Protein AF-0000000084733099 (afdb_homodimer)

Secondary structure (DSSP, 8-state):
---PPP----EEEEEEEEES-HHHHHHHHHHTT--EEEEEEE-TT--EEEEEE-TT-S-EEEEEE-GGG----PPTTSEEEEEE-S-HHHHHHHHHHHT--EEEEEEEETTEEEEEEE-GGG-EEEEEEE----/---PPP----EEEEEEEEES-HHHHHHHIIIII--EEEEEEE-TT--EEEEEE-TT-S-EEEEEE-GGG----PPTTSEEEEEE-S-HHHHHHHHHHHT--EEEEEEEETTEEEEEEE-GGG-EEEEEEE----

Radius of gyration: 18.7 Å; Cα contacts (8 Å, |Δi|>4): 636; chains: 2; bounding box: 43×57×42 Å

InterPro domains:
  IPR004360 Glyoxalase/fosfomycin resistance/dioxygenase domain [PF00903] (12-127)
  IPR029068 Glyoxalase/Bleomycin resistance protein/Dihydroxybiphenyl dioxygenase [G3DSA:3.10.180.10] (7-133)
  IPR029068 Glyoxalase/Bleomycin resistance protein/Dihydroxybiphenyl dioxygenase [SSF54593] (5-130)
  IPR037523 Vicinal oxygen chelate (VOC), core domain [PS51819] (11-130)
  IPR051785 Methylmalonyl-CoA/ethylmalonyl-CoA epimerase [PTHR43048] (3-130)

Sequence (268 aa):
MERTRPLSVTTLLHIRMRVNDIERTVSFYKDVLGLSEGRRIVSPRGSKIVYLTIPGSDTQIEVTEFHESGPVSVPPDLVHLAFEIPDMNEALERLTRLGVPVTDGPTETSGSVFAFIDAPEGYEIELIAPKSRGMERTRPLSVTTLLHIRMRVNDIERTVSFYKDVLGLSEGRRIVSPRGSKIVYLTIPGSDTQIEVTEFHESGPVSVPPDLVHLAFEIPDMNEALERLTRLGVPVTDGPTETSGSVFAFIDAPEGYEIELIAPKSRG

pLDDT: mean 94.11, std 8.97, range [45.69, 98.88]

Solvent-accessible surface area (backbone atoms only — not comparable to full-atom values): 14352 Å² total; per-residue (Å²): 125,83,74,71,69,40,66,47,45,44,33,59,49,30,39,38,40,49,39,81,49,54,66,62,43,53,46,43,43,32,51,49,40,45,37,42,79,61,61,71,48,67,46,96,87,64,28,42,35,40,33,33,42,42,50,87,42,83,43,29,41,34,42,30,28,51,71,90,72,48,83,59,72,51,59,77,79,38,46,32,46,28,29,35,38,84,45,56,70,61,40,51,53,44,30,56,76,69,69,50,68,74,76,41,69,78,42,78,53,102,61,30,33,32,34,27,34,66,46,76,63,51,43,31,33,34,42,36,14,58,48,76,75,123,124,83,75,72,69,40,66,46,46,45,35,60,49,32,37,38,40,48,40,81,49,54,66,62,42,54,48,44,43,34,52,50,40,45,38,42,78,60,61,72,49,68,46,97,88,64,29,42,35,38,32,32,41,41,48,86,41,83,44,29,41,34,42,31,29,50,72,91,72,47,85,59,70,52,58,79,80,39,45,33,46,28,29,34,38,85,45,57,69,60,39,53,53,43,30,56,75,70,68,49,67,73,77,40,70,79,42,78,54,103,62,30,33,35,33,28,35,67,45,76,62,51,43,32,34,34,42,36,12,56,49,77,76,125

Foldseek 3Di:
DPPDDDPDDDDQAEAEDEAQDQVQQVCCCCVQVNWDWDDWDADPVGKTWIWIDDPPDNYIYIYIYDPPVHHAADPPPPDEAEDEDADDVVSVVSCVVVVWDWPDDQDDDDFKTKTWTAGPNGHIYIYIYGDPDD/DPPDDDPDDDDQAEAEDEAQDQVQQVCCCCVQVNWDWDDWDADPVGKTWIWIDDPPDNYIYIYIYDPPVHHAADPPPPDEAEDEDADPVVSVVSCVVVVWDWPDDQDDDDFKTKTWTAGPNGHIYIYIYGDPDD

Nearest PDB structures (foldseek):
  1lqp-assembly1_B  TM=8.287E-01  e=3.806E-08  Pseudomonas aeruginosa
  4hc5-assembly2_C  TM=7.961E-01  e=6.257E-08  Sphaerobacter thermophilus DSM 20745
  1twu-assembly1_A-2  TM=7.045E-01  e=2.306E-07  Bacillus subtilis
  3itw-assembly1_A-2  TM=7.434E-01  e=6.208E-06  Micromonospora sp. ML1
  2zw7-assembly1_B  TM=7.320E-01  e=1.785E-05  Streptomyces verticillus

Structure (mmCIF, N/CA/C/O backbone):
data_AF-0000000084733099-model_v1
#
loop_
_entity.id
_entity.type
_entity.pdbx_description
1 polymer 'Putative glyoxalase (GloA)'
#
loop_
_atom_site.group_PDB
_atom_site.id
_atom_site.type_symbol
_atom_site.label_atom_id
_atom_site.label_alt_id
_atom_site.label_comp_id
_atom_site.label_asym_id
_atom_site.label_entity_id
_atom_site.label_seq_id
_atom_site.pdbx_PDB_ins_code
_atom_site.Cartn_x
_atom_site.Cartn_y
_atom_site.Cartn_z
_atom_site.occupancy
_atom_site.B_iso_or_equiv
_atom_site.auth_seq_id
_atom_site.auth_comp_id
_atom_site.auth_asym_id
_atom_site.auth_atom_id
_atom_site.pdbx_PDB_model_num
ATOM 1 N N . MET A 1 1 ? 16.281 27.422 13.867 1 45.88 1 MET A N 1
ATOM 2 C CA . MET A 1 1 ? 14.883 27.344 13.477 1 45.88 1 MET A CA 1
ATOM 3 C C . MET A 1 1 ? 14.242 26.078 14.031 1 45.88 1 MET A C 1
ATOM 5 O O . MET A 1 1 ? 14.758 24.984 13.836 1 45.88 1 MET A O 1
ATOM 9 N N . GLU A 1 2 ? 13.445 26.188 15.008 1 55.41 2 GLU A N 1
ATOM 10 C CA . GLU A 1 2 ? 12.922 25.031 15.742 1 55.41 2 GLU A CA 1
ATOM 11 C C . GLU A 1 2 ? 12.32 24 14.797 1 55.41 2 GLU A C 1
ATOM 13 O O . GLU A 1 2 ? 11.469 24.328 13.961 1 55.41 2 GLU A O 1
ATOM 18 N N . ARG A 1 3 ? 13.102 23 14.484 1 64.69 3 ARG A N 1
ATOM 19 C CA . ARG A 1 3 ? 12.625 21.969 13.586 1 64.69 3 ARG A CA 1
ATOM 20 C C . ARG A 1 3 ? 11.242 21.469 14 1 64.69 3 ARG A C 1
ATOM 22 O O . ARG A 1 3 ? 11.016 21.141 15.164 1 64.69 3 ARG A O 1
ATOM 29 N N . THR A 1 4 ? 10.312 21.828 13.156 1 83.56 4 THR A N 1
ATOM 30 C CA . THR A 1 4 ? 8.953 21.406 13.484 1 83.56 4 THR A CA 1
ATOM 31 C C . THR A 1 4 ? 8.867 19.891 13.609 1 83.56 4 THR A C 1
ATOM 33 O O . THR A 1 4 ? 9.391 19.156 12.766 1 83.56 4 THR A O 1
ATOM 36 N N . ARG A 1 5 ? 8.398 19.469 14.758 1 91.19 5 ARG A N 1
ATOM 37 C CA . ARG A 1 5 ? 8.266 18.047 15.109 1 91.19 5 ARG A CA 1
ATOM 38 C C . ARG A 1 5 ? 7.297 17.344 14.172 1 91.19 5 ARG A C 1
ATOM 40 O O . ARG A 1 5 ? 6.215 17.859 13.883 1 91.19 5 ARG A O 1
ATOM 47 N N . PRO A 1 6 ? 7.688 16.266 13.703 1 95.06 6 PRO A N 1
ATOM 48 C CA . PRO A 1 6 ? 6.762 15.492 12.867 1 95.06 6 PRO A CA 1
ATOM 49 C C . PRO A 1 6 ? 5.516 15.039 13.625 1 95.06 6 PRO A C 1
ATOM 51 O O . PRO A 1 6 ? 5.441 15.195 14.844 1 95.06 6 PRO A O 1
ATOM 54 N N . LEU A 1 7 ? 4.418 14.547 12.93 1 94.12 7 LEU A N 1
ATOM 55 C CA . LEU A 1 7 ? 3.193 14.008 13.523 1 94.12 7 LEU A CA 1
ATOM 56 C C . LEU A 1 7 ? 3.496 12.797 14.391 1 94.12 7 LEU A C 1
ATOM 58 O O . LEU A 1 7 ? 2.91 12.633 15.461 1 94.12 7 LEU A O 1
ATOM 62 N N . SER A 1 8 ? 4.328 12.008 14.094 1 90.62 8 SER A N 1
ATOM 63 C CA . SER A 1 8 ? 4.684 10.727 14.695 1 90.62 8 SER A CA 1
ATOM 64 C C . SER A 1 8 ? 3.539 9.727 14.586 1 90.62 8 SER A C 1
ATOM 66 O O . SER A 1 8 ? 2.803 9.508 15.547 1 90.62 8 SER A O 1
ATOM 68 N N . VAL A 1 9 ? 3.416 9.102 13.523 1 95.56 9 VAL A N 1
ATOM 69 C CA . VAL A 1 9 ? 2.398 8.07 13.32 1 95.56 9 VAL A CA 1
ATOM 70 C C . VAL A 1 9 ? 2.801 6.793 14.047 1 95.56 9 VAL A C 1
ATOM 72 O O . VAL A 1 9 ? 3.984 6.566 14.312 1 95.56 9 VAL A O 1
ATOM 75 N N . THR A 1 10 ? 1.857 5.953 14.422 1 91.62 10 THR A N 1
ATOM 76 C CA . THR A 1 10 ? 2.207 4.82 15.273 1 91.62 10 THR A CA 1
ATOM 77 C C . THR A 1 10 ? 1.929 3.5 14.562 1 91.62 10 THR A C 1
ATOM 79 O O . THR A 1 10 ? 2.541 2.479 14.883 1 91.62 10 THR A O 1
ATOM 82 N N . THR A 1 11 ? 0.915 3.469 13.703 1 93.81 11 THR A N 1
ATOM 83 C CA . THR A 1 11 ? 0.501 2.215 13.086 1 93.81 11 THR A CA 1
ATOM 84 C C . THR A 1 11 ? 0.003 2.453 11.656 1 93.81 11 THR A C 1
ATOM 86 O O . THR A 1 11 ? -0.685 3.439 11.391 1 93.81 11 THR A O 1
ATOM 89 N N . LEU A 1 12 ? 0.419 1.548 10.734 1 96.88 12 LEU A N 1
ATOM 90 C CA . LEU A 1 12 ? -0.238 1.474 9.438 1 96.88 12 LEU A CA 1
ATOM 91 C C . LEU A 1 12 ? -1.519 0.65 9.523 1 96.88 12 LEU A C 1
ATOM 93 O O . LEU A 1 12 ? -1.467 -0.576 9.641 1 96.88 12 LEU A O 1
ATOM 97 N N . LEU A 1 13 ? -2.582 1.305 9.5 1 96.44 13 LEU A N 1
ATOM 98 C CA . LEU A 1 13 ? -3.859 0.64 9.734 1 96.44 13 LEU A CA 1
ATOM 99 C C . LEU A 1 13 ? -4.297 -0.138 8.492 1 96.44 13 LEU A C 1
ATOM 101 O O . LEU A 1 13 ? -4.684 -1.305 8.594 1 96.44 13 LEU A O 1
ATOM 105 N N . HIS A 1 14 ? -4.305 0.543 7.359 1 97.62 14 HIS A N 1
ATOM 106 C CA . HIS A 1 14 ? -4.691 -0.149 6.137 1 97.62 14 HIS A CA 1
ATOM 107 C C . HIS A 1 14 ? -4.102 0.534 4.906 1 97.62 14 HIS A C 1
ATOM 109 O O . HIS A 1 14 ? -3.646 1.678 4.984 1 97.62 14 HIS A O 1
ATOM 115 N N . ILE A 1 15 ? -4.047 -0.2 3.814 1 98.5 15 ILE A N 1
ATOM 116 C CA . ILE A 1 15 ? -3.742 0.281 2.471 1 98.5 15 ILE A CA 1
ATOM 117 C C . ILE A 1 15 ? -4.996 0.214 1.603 1 98.5 15 ILE A C 1
ATOM 119 O O . ILE A 1 15 ? -5.664 -0.822 1.543 1 98.5 15 ILE A O 1
ATOM 123 N N . ARG A 1 16 ? -5.266 1.277 0.966 1 98.62 16 ARG A N 1
ATOM 124 C CA . ARG A 1 16 ? -6.438 1.282 0.096 1 98.62 16 ARG A CA 1
ATOM 125 C C . ARG A 1 16 ? -6.035 1.126 -1.366 1 98.62 16 ARG A C 1
ATOM 127 O O . ARG A 1 16 ? -5.066 1.737 -1.817 1 98.62 16 ARG A O 1
ATOM 134 N N . MET A 1 17 ? -6.77 0.341 -2.092 1 98.69 17 MET A N 1
ATOM 135 C CA . MET A 1 17 ? -6.684 0.181 -3.541 1 98.69 17 MET A CA 1
ATOM 136 C C . MET A 1 17 ? -8.039 0.401 -4.195 1 98.69 17 MET A C 1
ATOM 138 O O . MET A 1 17 ? -9.008 -0.291 -3.873 1 98.69 17 MET A O 1
ATOM 142 N N . ARG A 1 18 ? -8.094 1.331 -5.074 1 98.69 18 ARG A N 1
ATOM 143 C CA . ARG A 1 18 ? -9.312 1.51 -5.855 1 98.69 18 ARG A CA 1
ATOM 144 C C . ARG A 1 18 ? -9.375 0.511 -7.004 1 98.69 18 ARG A C 1
ATOM 146 O O . ARG A 1 18 ? -8.367 0.24 -7.656 1 98.69 18 ARG A O 1
ATOM 153 N N . VAL A 1 19 ? -10.57 0.009 -7.234 1 98.69 19 VAL A N 1
ATOM 154 C CA . VAL A 1 19 ? -10.711 -1.016 -8.266 1 98.69 19 VAL A CA 1
ATOM 155 C C . VAL A 1 19 ? -11.984 -0.769 -9.07 1 98.69 19 VAL A C 1
ATOM 157 O O . VAL A 1 19 ? -12.844 0.016 -8.664 1 98.69 19 VAL A O 1
ATOM 160 N N . ASN A 1 20 ? -12.07 -1.43 -10.227 1 98.12 20 ASN A N 1
ATOM 161 C CA . ASN A 1 20 ? -13.242 -1.336 -11.086 1 98.12 20 ASN A CA 1
ATOM 162 C C . ASN A 1 20 ? -14.336 -2.307 -10.641 1 98.12 20 ASN A C 1
ATOM 164 O O . ASN A 1 20 ? -15.523 -2.033 -10.82 1 98.12 20 ASN A O 1
ATOM 168 N N . ASP A 1 21 ? -13.969 -3.469 -10.156 1 98.12 21 ASP A N 1
ATOM 169 C CA . ASP A 1 21 ? -14.867 -4.555 -9.773 1 98.12 21 ASP A CA 1
ATOM 170 C C . ASP A 1 21 ? -14.43 -5.18 -8.445 1 98.12 21 ASP A C 1
ATOM 172 O O . ASP A 1 21 ? -13.547 -6.035 -8.414 1 98.12 21 ASP A O 1
ATOM 176 N N . ILE A 1 22 ? -15.117 -4.824 -7.398 1 98.44 22 ILE A N 1
ATOM 177 C CA . ILE A 1 22 ? -14.688 -5.164 -6.047 1 98.44 22 ILE A CA 1
ATOM 178 C C . ILE A 1 22 ? -14.797 -6.672 -5.836 1 98.44 22 ILE A C 1
ATOM 180 O O . ILE A 1 22 ? -13.953 -7.277 -5.172 1 98.44 22 ILE A O 1
ATOM 184 N N . GLU A 1 23 ? -15.797 -7.316 -6.391 1 98.62 23 GLU A N 1
ATOM 185 C CA . GLU A 1 23 ? -15.977 -8.758 -6.211 1 98.62 23 GLU A CA 1
ATOM 186 C C . GLU A 1 23 ? -14.836 -9.531 -6.871 1 98.62 23 GLU A C 1
ATOM 188 O O . GLU A 1 23 ? -14.344 -10.508 -6.309 1 98.62 23 GLU A O 1
ATOM 193 N N . ARG A 1 24 ? -14.477 -9.102 -8.047 1 98.5 24 ARG A N 1
ATOM 194 C CA . ARG A 1 24 ? -13.367 -9.734 -8.758 1 98.5 24 ARG A CA 1
ATOM 195 C C . ARG A 1 24 ? -12.07 -9.633 -7.957 1 98.5 24 ARG A C 1
ATOM 197 O O . ARG A 1 24 ? -11.336 -10.617 -7.832 1 98.5 24 ARG A O 1
ATOM 204 N N . THR A 1 25 ? -11.797 -8.5 -7.449 1 98.75 25 THR A N 1
ATOM 205 C CA . THR A 1 25 ? -10.562 -8.273 -6.711 1 98.75 25 THR A CA 1
ATOM 206 C C . THR A 1 25 ? -10.562 -9.039 -5.395 1 98.75 25 THR A C 1
ATOM 208 O O . THR A 1 25 ? -9.578 -9.688 -5.039 1 98.75 25 THR A O 1
ATOM 211 N N . VAL A 1 26 ? -11.664 -8.977 -4.66 1 98.69 26 VAL A N 1
ATOM 212 C CA . VAL A 1 26 ? -11.781 -9.695 -3.396 1 98.69 26 VAL A CA 1
ATOM 213 C C . VAL A 1 26 ? -11.602 -11.195 -3.635 1 98.69 26 VAL A C 1
ATOM 215 O O . VAL A 1 26 ? -10.883 -11.867 -2.895 1 98.69 26 VAL A O 1
ATOM 218 N N . SER A 1 27 ? -12.211 -11.711 -4.695 1 98.38 27 SER A N 1
ATOM 219 C CA . SER A 1 27 ? -12.062 -13.117 -5.039 1 98.38 27 SER A CA 1
ATOM 220 C C . SER A 1 27 ? -10.609 -13.469 -5.309 1 98.38 27 SER A C 1
ATOM 222 O O . SER A 1 27 ? -10.125 -14.523 -4.883 1 98.38 27 SER A O 1
ATOM 224 N N . PHE A 1 28 ? -9.945 -12.602 -5.992 1 98.62 28 PHE A N 1
ATOM 225 C CA . PHE A 1 28 ? -8.531 -12.836 -6.27 1 98.62 28 PHE A CA 1
ATOM 226 C C . PHE A 1 28 ? -7.742 -12.992 -4.977 1 98.62 28 PHE A C 1
ATOM 228 O O . PHE A 1 28 ? -7.012 -13.969 -4.801 1 98.62 28 PHE A O 1
ATOM 235 N N . TYR A 1 29 ? -7.84 -12.086 -4.113 1 98.56 29 TYR A N 1
ATOM 236 C CA . TYR A 1 29 ? -7.035 -12.078 -2.898 1 98.56 29 TYR A CA 1
ATOM 237 C C . TYR A 1 29 ? -7.402 -13.25 -1.995 1 98.56 29 TYR A C 1
ATOM 239 O O . TYR A 1 29 ? -6.543 -13.805 -1.308 1 98.56 29 TYR A O 1
ATOM 247 N N . LYS A 1 30 ? -8.664 -13.602 -1.992 1 97.62 30 LYS A N 1
ATOM 248 C CA . LYS A 1 30 ? -9.086 -14.742 -1.19 1 97.62 30 LYS A CA 1
ATOM 249 C C . LYS A 1 30 ? -8.617 -16.047 -1.817 1 97.62 30 LYS A C 1
ATOM 251 O O . LYS A 1 30 ? -7.961 -16.859 -1.159 1 97.62 30 LYS A O 1
ATOM 256 N N . ASP A 1 31 ? -8.898 -16.203 -3.08 1 97.31 31 ASP A N 1
ATOM 257 C CA . ASP A 1 31 ? -8.742 -17.5 -3.736 1 97.31 31 ASP A CA 1
ATOM 258 C C . ASP A 1 31 ? -7.281 -17.734 -4.133 1 97.31 31 ASP A C 1
ATOM 260 O O . ASP A 1 31 ? -6.832 -18.875 -4.195 1 97.31 31 ASP A O 1
ATOM 264 N N . VAL A 1 32 ? -6.574 -16.688 -4.43 1 98.06 32 VAL A N 1
ATOM 265 C CA . VAL A 1 32 ? -5.199 -16.844 -4.891 1 98.06 32 VAL A CA 1
ATOM 266 C C . VAL A 1 32 ? -4.242 -16.703 -3.711 1 98.06 32 VAL A C 1
ATOM 268 O O . VAL A 1 32 ? -3.344 -17.531 -3.525 1 98.06 32 VAL A O 1
ATOM 271 N N . LEU A 1 33 ? -4.465 -15.672 -2.852 1 98 33 LEU A N 1
ATOM 272 C CA . LEU A 1 33 ? -3.473 -15.359 -1.83 1 98 33 LEU A CA 1
ATOM 273 C C . LEU A 1 33 ? -3.896 -15.906 -0.473 1 98 33 LEU A C 1
ATOM 275 O O . LEU A 1 33 ? -3.094 -15.953 0.461 1 98 33 LEU A O 1
ATOM 279 N N . GLY A 1 34 ? -5.129 -16.266 -0.28 1 97.25 34 GLY A N 1
ATOM 280 C CA . GLY A 1 34 ? -5.59 -16.875 0.952 1 97.25 34 GLY A CA 1
ATOM 281 C C . GLY A 1 34 ? -5.941 -15.867 2.029 1 97.25 34 GLY A C 1
ATOM 282 O O . GLY A 1 34 ? -5.891 -16.188 3.221 1 97.25 34 GLY A O 1
ATOM 283 N N . LEU A 1 35 ? -6.227 -14.648 1.639 1 97.88 35 LEU A N 1
ATOM 284 C CA . LEU A 1 35 ? -6.645 -13.656 2.617 1 97.88 35 LEU A CA 1
ATOM 285 C C . LEU A 1 35 ? -8.086 -13.898 3.057 1 97.88 35 LEU A C 1
ATOM 287 O O . LEU A 1 35 ? -8.812 -14.664 2.422 1 97.88 35 LEU A O 1
ATOM 291 N N . SER A 1 36 ? -8.383 -13.234 4.164 1 97.25 36 SER A N 1
ATOM 292 C CA . SER A 1 36 ? -9.742 -13.344 4.688 1 97.25 36 SER A CA 1
ATOM 293 C C . SER A 1 36 ? -10.5 -12.031 4.539 1 97.25 36 SER A C 1
ATOM 295 O O . SER A 1 36 ? -9.922 -10.953 4.73 1 97.25 36 SER A O 1
ATOM 297 N N . GLU A 1 37 ? -11.742 -12.141 4.25 1 97.5 37 GLU A N 1
ATOM 298 C CA . GLU A 1 37 ? -12.594 -10.961 4.148 1 97.5 37 GLU A CA 1
ATOM 299 C C . GLU A 1 37 ? -13.086 -10.523 5.523 1 97.5 37 GLU A C 1
ATOM 301 O O . GLU A 1 37 ? -13.539 -11.344 6.32 1 97.5 37 GLU A O 1
ATOM 306 N N . GLY A 1 38 ? -12.914 -9.266 5.773 1 96.69 38 GLY A N 1
ATOM 307 C CA . GLY A 1 38 ? -13.492 -8.672 6.965 1 96.69 38 GLY A CA 1
ATOM 308 C C . GLY A 1 38 ? -14.812 -7.973 6.699 1 96.69 38 GLY A C 1
ATOM 309 O O . GLY A 1 38 ? -15.727 -8.562 6.117 1 96.69 38 GLY A O 1
ATOM 310 N N . ARG A 1 39 ? -14.945 -6.68 7.094 1 95.62 39 ARG A N 1
ATOM 311 C CA . ARG A 1 39 ? -16.188 -5.918 6.965 1 95.62 39 ARG A CA 1
ATOM 312 C C . ARG A 1 39 ? -16.359 -5.406 5.539 1 95.62 39 ARG A C 1
ATOM 314 O O . ARG A 1 39 ? -15.383 -5.129 4.848 1 95.62 39 ARG A O 1
ATOM 321 N N . ARG A 1 40 ? -17.562 -5.414 5.152 1 97.69 40 ARG A N 1
ATOM 322 C CA . ARG A 1 40 ? -18 -4.707 3.955 1 97.69 40 ARG A CA 1
ATOM 323 C C . ARG A 1 40 ? -18.844 -3.492 4.316 1 97.69 40 ARG A C 1
ATOM 325 O O . ARG A 1 40 ? -19.766 -3.59 5.141 1 97.69 40 ARG A O 1
ATOM 332 N N . ILE A 1 41 ? -18.531 -2.436 3.768 1 95.69 41 ILE A N 1
ATOM 333 C CA . ILE A 1 41 ? -19.297 -1.234 4.09 1 95.69 41 ILE A CA 1
ATOM 334 C C . ILE A 1 41 ? -19.547 -0.427 2.82 1 95.69 41 ILE A C 1
ATOM 336 O O . ILE A 1 41 ? -18.922 -0.66 1.791 1 95.69 41 ILE A O 1
ATOM 340 N N . VAL A 1 42 ? -20.516 0.411 2.895 1 95.12 42 VAL A N 1
ATOM 341 C CA . VAL A 1 42 ? -20.734 1.453 1.899 1 95.12 42 VAL A CA 1
ATOM 342 C C . VAL A 1 42 ? -20.5 2.826 2.525 1 95.12 42 VAL A C 1
ATOM 344 O O . VAL A 1 42 ? -21.094 3.154 3.557 1 95.12 42 VAL A O 1
ATOM 347 N N . SER A 1 43 ? -19.562 3.488 1.921 1 89.69 43 SER A N 1
ATOM 348 C CA . SER A 1 43 ? -19.266 4.809 2.467 1 89.69 43 SER A CA 1
ATOM 349 C C . SER A 1 43 ? -20.438 5.762 2.287 1 89.69 43 SER A C 1
ATOM 351 O O . SER A 1 43 ? -21.359 5.492 1.5 1 89.69 43 SER A O 1
ATOM 353 N N . PRO A 1 44 ? -20.375 6.895 3.025 1 83.38 44 PRO A N 1
ATOM 354 C CA . PRO A 1 44 ? -21.422 7.895 2.846 1 83.38 44 PRO A CA 1
ATOM 355 C C . PRO A 1 44 ? -21.516 8.414 1.411 1 83.38 44 PRO A C 1
ATOM 357 O O . PRO A 1 44 ? -22.578 8.836 0.963 1 83.38 44 PRO A O 1
ATOM 360 N N . ARG A 1 45 ? -20.422 8.297 0.722 1 84.94 45 ARG A N 1
ATOM 361 C CA . ARG A 1 45 ? -20.359 8.797 -0.65 1 84.94 45 ARG A CA 1
ATOM 362 C C . ARG A 1 45 ? -20.75 7.703 -1.644 1 84.94 45 ARG A C 1
ATOM 364 O O . ARG A 1 45 ? -20.672 7.91 -2.857 1 84.94 45 ARG A O 1
ATOM 371 N N . GLY A 1 46 ? -21.047 6.48 -1.121 1 90.5 46 GLY A N 1
ATOM 372 C CA . GLY A 1 46 ? -21.562 5.414 -1.969 1 90.5 46 GLY A CA 1
ATOM 373 C C . GLY A 1 46 ? -20.5 4.445 -2.428 1 90.5 46 GLY A C 1
ATOM 374 O O . GLY A 1 46 ? -20.766 3.531 -3.209 1 90.5 46 GLY A O 1
ATOM 375 N N . SER A 1 47 ? -19.328 4.609 -2.018 1 95.5 47 SER A N 1
ATOM 376 C CA . SER A 1 47 ? -18.281 3.666 -2.367 1 95.5 47 SER A CA 1
ATOM 377 C C . SER A 1 47 ? -18.484 2.326 -1.671 1 95.5 47 SER A C 1
ATOM 379 O O . SER A 1 47 ? -18.812 2.281 -0.484 1 95.5 47 SER A O 1
ATOM 381 N N . LYS A 1 48 ? -18.375 1.245 -2.438 1 98.12 48 LYS A N 1
ATOM 382 C CA . LYS A 1 48 ? -18.297 -0.078 -1.825 1 98.12 48 LYS A CA 1
ATOM 383 C C . LYS A 1 48 ? -16.891 -0.353 -1.297 1 98.12 48 LYS A C 1
ATOM 385 O O . LYS A 1 48 ? -15.898 -0.129 -1.999 1 98.12 48 LYS A O 1
ATOM 390 N N . ILE A 1 49 ? -16.797 -0.827 -0.057 1 98.56 49 ILE A N 1
ATOM 391 C CA . ILE A 1 49 ? -15.508 -1.073 0.579 1 98.56 49 ILE A CA 1
ATOM 392 C C . ILE A 1 49 ? -15.5 -2.463 1.211 1 98.56 49 ILE A C 1
ATOM 394 O O . ILE A 1 49 ? -16.453 -2.852 1.882 1 98.56 49 ILE A O 1
ATOM 398 N N . VAL A 1 50 ? -14.492 -3.219 0.968 1 98.75 50 VAL A N 1
ATOM 399 C CA . VAL A 1 50 ? -14.25 -4.488 1.643 1 98.75 50 VAL A CA 1
ATOM 400 C C . VAL A 1 50 ? -12.852 -4.48 2.268 1 98.75 50 VAL A C 1
ATOM 402 O O . VAL A 1 50 ? -11.875 -4.125 1.612 1 98.75 50 VAL A O 1
ATOM 405 N N . TYR A 1 51 ? -12.781 -4.812 3.516 1 98.62 51 TYR A N 1
ATOM 406 C CA . TYR A 1 51 ? -11.492 -4.973 4.18 1 98.62 51 TYR A CA 1
ATOM 407 C C . TYR A 1 51 ? -11.047 -6.43 4.152 1 98.62 51 TYR A C 1
ATOM 409 O O . TYR A 1 51 ? -11.836 -7.336 4.438 1 98.62 51 TYR A O 1
ATOM 417 N N . LEU A 1 52 ? -9.797 -6.629 3.791 1 98.56 52 LEU A N 1
ATOM 418 C CA . LEU A 1 52 ? -9.164 -7.945 3.791 1 98.56 52 LEU A CA 1
ATOM 419 C C . LEU A 1 52 ? -8.094 -8.031 4.871 1 98.56 52 LEU A C 1
ATOM 421 O O . LEU A 1 52 ? -7.344 -7.078 5.09 1 98.56 52 LEU A O 1
ATOM 425 N N . THR A 1 53 ? -8.047 -9.148 5.52 1 97.25 53 THR A N 1
ATOM 426 C CA . THR A 1 53 ? -7.051 -9.375 6.562 1 97.25 53 THR A CA 1
ATOM 427 C C . THR A 1 53 ? -5.969 -10.336 6.086 1 97.25 53 THR A C 1
ATOM 429 O O . THR A 1 53 ? -6.262 -11.297 5.375 1 97.25 53 THR A O 1
ATOM 432 N N . ILE A 1 54 ? -4.777 -10.031 6.383 1 94.5 54 ILE A N 1
ATOM 433 C CA . ILE A 1 54 ? -3.607 -10.852 6.098 1 94.5 54 ILE A CA 1
ATOM 434 C C . ILE A 1 54 ? -3.191 -11.617 7.352 1 94.5 54 ILE A C 1
ATOM 436 O O . ILE A 1 54 ? -2.99 -11.023 8.414 1 94.5 54 ILE A O 1
ATOM 440 N N . PRO A 1 55 ? -3.064 -12.906 7.227 1 90 55 PRO A N 1
ATOM 441 C CA . PRO A 1 55 ? -2.596 -13.664 8.398 1 90 55 PRO A CA 1
ATOM 442 C C . PRO A 1 55 ? -1.266 -13.141 8.938 1 90 55 PRO A C 1
ATOM 444 O O . PRO A 1 55 ? -0.323 -12.93 8.164 1 90 55 PRO A O 1
ATOM 447 N N . GLY A 1 56 ? -1.307 -12.922 10.242 1 86.62 56 GLY A N 1
ATOM 448 C CA . GLY A 1 56 ? -0.064 -12.523 10.883 1 86.62 56 GLY A CA 1
ATOM 449 C C . GLY A 1 56 ? 0.226 -11.039 10.742 1 86.62 56 GLY A C 1
ATOM 450 O O . GLY A 1 56 ? 1.336 -10.586 11.039 1 86.62 56 GLY A O 1
ATOM 451 N N . SER A 1 57 ? -0.69 -10.297 10.203 1 89.44 57 SER A N 1
ATOM 452 C CA . SER A 1 57 ? -0.478 -8.867 10.008 1 89.44 57 SER A CA 1
ATOM 453 C C . SER A 1 57 ? -1.555 -8.039 10.703 1 89.44 57 SER A C 1
ATOM 455 O O . SER A 1 57 ? -2.717 -8.445 10.758 1 89.44 57 SER A O 1
ATOM 457 N N . ASP A 1 58 ? -1.115 -6.898 11.156 1 89.5 58 ASP A N 1
ATOM 458 C CA . ASP A 1 58 ? -2.07 -5.965 11.75 1 89.5 58 ASP A CA 1
ATOM 459 C C . ASP A 1 58 ? -2.623 -5.008 10.695 1 89.5 58 ASP A C 1
ATOM 461 O O . ASP A 1 58 ? -3.625 -4.328 10.93 1 89.5 58 ASP A O 1
ATOM 465 N N . THR A 1 59 ? -1.955 -4.887 9.609 1 96.06 59 THR A N 1
ATOM 466 C CA . THR A 1 59 ? -2.371 -4.02 8.516 1 96.06 59 THR A CA 1
ATOM 467 C C . THR A 1 59 ? -3.41 -4.719 7.641 1 96.06 59 THR A C 1
ATOM 469 O O . THR A 1 59 ? -3.275 -5.902 7.332 1 96.06 59 THR A O 1
ATOM 472 N N . GLN A 1 60 ? -4.484 -3.969 7.289 1 97.5 60 GLN A N 1
ATOM 473 C CA . GLN A 1 60 ? -5.516 -4.508 6.406 1 97.5 60 GLN A CA 1
ATOM 474 C C . GLN A 1 60 ? -5.391 -3.932 5 1 97.5 60 GLN A C 1
ATOM 476 O O . GLN A 1 60 ? -4.734 -2.908 4.801 1 97.5 60 GLN A O 1
ATOM 481 N N . ILE A 1 61 ? -5.945 -4.602 4.07 1 98.62 61 ILE A N 1
ATOM 482 C CA . ILE A 1 61 ? -6.133 -4.082 2.721 1 98.62 61 ILE A CA 1
ATOM 483 C C . ILE A 1 61 ? -7.57 -3.6 2.549 1 98.62 61 ILE A C 1
ATOM 485 O O . ILE A 1 61 ? -8.516 -4.344 2.818 1 98.62 61 ILE A O 1
ATOM 489 N N . GLU A 1 62 ? -7.68 -2.41 2.213 1 98.75 62 GLU A N 1
ATOM 490 C CA . GLU A 1 62 ? -8.977 -1.842 1.87 1 98.75 62 GLU A CA 1
ATOM 491 C C . GLU A 1 62 ? -9.195 -1.822 0.359 1 98.75 62 GLU A C 1
ATOM 493 O O . GLU A 1 62 ? -8.539 -1.062 -0.356 1 98.75 62 GLU A O 1
ATOM 498 N N . VAL A 1 63 ? -10.109 -2.629 -0.106 1 98.88 63 VAL A N 1
ATOM 499 C CA . VAL A 1 63 ? -10.508 -2.621 -1.509 1 98.88 63 VAL A CA 1
ATOM 500 C C . VAL A 1 63 ? -11.719 -1.708 -1.694 1 98.88 63 VAL A C 1
ATOM 502 O O . VAL A 1 63 ? -12.727 -1.856 -1.001 1 98.88 63 VAL A O 1
ATOM 505 N N . THR A 1 64 ? -11.617 -0.781 -2.635 1 98.62 64 THR A N 1
ATOM 506 C CA . THR A 1 64 ? -12.664 0.222 -2.777 1 98.62 64 THR A CA 1
ATOM 507 C C . THR A 1 64 ? -13.125 0.32 -4.23 1 98.62 64 THR A C 1
ATOM 509 O O . THR A 1 64 ? -12.305 0.495 -5.137 1 98.62 64 THR A O 1
ATOM 512 N N . GLU A 1 65 ? -14.367 0.162 -4.457 1 98.44 65 GLU A N 1
ATOM 513 C CA . GLU A 1 65 ? -15.008 0.478 -5.734 1 98.44 65 GLU A CA 1
ATOM 514 C C . GLU A 1 65 ? -15.68 1.848 -5.691 1 98.44 65 GLU A C 1
ATOM 516 O O . GLU A 1 65 ? -16.672 2.035 -4.992 1 98.44 65 GLU A O 1
ATOM 521 N N . PHE A 1 66 ? -15.109 2.729 -6.324 1 95.12 66 PHE A N 1
ATOM 522 C CA . PHE A 1 66 ? -15.531 4.125 -6.359 1 95.12 66 PHE A CA 1
ATOM 523 C C . PHE A 1 66 ? -15.562 4.648 -7.789 1 95.12 66 PHE A C 1
ATOM 525 O O . PHE A 1 66 ? -14.531 5.082 -8.32 1 95.12 66 PHE A O 1
ATOM 532 N N . HIS A 1 67 ? -16.688 4.859 -8.414 1 91.06 67 HIS A N 1
ATOM 533 C CA . HIS A 1 67 ? -16.828 5.098 -9.844 1 91.06 67 HIS A CA 1
ATOM 534 C C . HIS A 1 67 ? -16.703 6.586 -10.172 1 91.06 67 HIS A C 1
ATOM 536 O O . HIS A 1 67 ? -16.516 6.957 -11.328 1 91.06 67 HIS A O 1
ATOM 542 N N . GLU A 1 68 ? -16.766 7.41 -9.172 1 90.75 68 GLU A N 1
ATOM 543 C CA . GLU A 1 68 ? -16.781 8.852 -9.391 1 90.75 68 GLU A CA 1
ATOM 544 C C . GLU A 1 68 ? -15.453 9.352 -9.953 1 90.75 68 GLU A C 1
ATOM 546 O O . GLU A 1 68 ? -15.406 10.375 -10.641 1 90.75 68 GLU A O 1
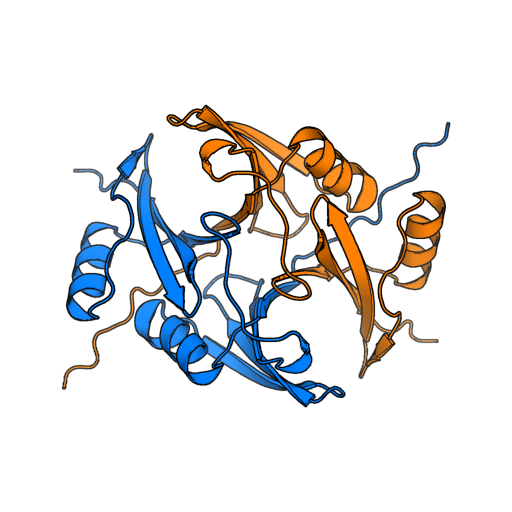ATOM 551 N N . SER A 1 69 ? -14.398 8.562 -9.727 1 90.88 69 SER A N 1
ATOM 552 C CA . SER A 1 69 ? -13.078 8.977 -10.188 1 90.88 69 SER A CA 1
ATOM 553 C C . SER A 1 69 ? -12.727 8.328 -11.523 1 90.88 69 SER A C 1
ATOM 555 O O . SER A 1 69 ? -11.594 8.445 -12 1 90.88 69 SER A O 1
ATOM 557 N N . GLY A 1 70 ? -13.633 7.613 -12.094 1 93.44 70 GLY A N 1
ATOM 558 C CA . GLY A 1 70 ? -13.422 6.984 -13.391 1 93.44 70 GLY A CA 1
ATOM 559 C C . GLY A 1 70 ? -12.828 5.594 -13.281 1 93.44 70 GLY A C 1
ATOM 560 O O . GLY A 1 70 ? -12.656 5.066 -12.18 1 93.44 70 GLY A O 1
ATOM 561 N N . PRO A 1 71 ? -12.57 5.035 -14.477 1 95.38 71 PRO A N 1
ATOM 562 C CA . PRO A 1 71 ? -12.016 3.678 -14.492 1 95.38 71 PRO A CA 1
ATOM 563 C C . PRO A 1 71 ? -10.602 3.605 -13.93 1 95.38 71 PRO A C 1
ATOM 565 O O . PRO A 1 71 ? -9.836 4.566 -14.039 1 95.38 71 PRO A O 1
ATOM 568 N N . VAL A 1 72 ? -10.297 2.535 -13.344 1 96.94 72 VAL A N 1
ATOM 569 C CA . VAL A 1 72 ? -9 2.322 -12.719 1 96.94 72 VAL A CA 1
ATOM 570 C C . VAL A 1 72 ? -8.039 1.677 -13.711 1 96.94 72 VAL A C 1
ATOM 572 O O . VAL A 1 72 ? -8.367 0.662 -14.336 1 96.94 72 VAL A O 1
ATOM 575 N N . SER A 1 73 ? -6.941 2.273 -13.844 1 92.75 73 SER A N 1
ATOM 576 C CA . SER A 1 73 ? -5.777 1.74 -14.547 1 92.75 73 SER A CA 1
ATOM 577 C C . SER A 1 73 ? -4.488 2.033 -13.781 1 92.75 73 SER A C 1
ATOM 579 O O . SER A 1 73 ? -4.086 3.191 -13.656 1 92.75 73 SER A O 1
ATOM 581 N N . VAL A 1 74 ? -3.842 1.048 -13.336 1 97.25 74 VAL A N 1
ATOM 582 C CA . VAL A 1 74 ? -2.641 1.232 -12.531 1 97.25 74 VAL A CA 1
ATOM 583 C C . VAL A 1 74 ? -1.428 1.404 -13.445 1 97.25 74 VAL A C 1
ATOM 585 O O . VAL A 1 74 ? -1.129 0.53 -14.258 1 97.25 74 VAL A O 1
ATOM 588 N N . PRO A 1 75 ? -0.71 2.498 -13.312 1 95.88 75 PRO A N 1
ATOM 589 C CA . PRO A 1 75 ? 0.521 2.625 -14.094 1 95.88 75 PRO A CA 1
ATOM 590 C C . PRO A 1 75 ? 1.52 1.507 -13.812 1 95.88 75 PRO A C 1
ATOM 592 O O . PRO A 1 75 ? 1.574 0.992 -12.695 1 95.88 75 PRO A O 1
ATOM 595 N N . PRO A 1 76 ? 2.26 1.152 -14.805 1 92.94 76 PRO A N 1
ATOM 596 C CA . PRO A 1 76 ? 3.242 0.085 -14.609 1 92.94 76 PRO A CA 1
ATOM 597 C C . PRO A 1 76 ? 4.227 0.39 -13.477 1 92.94 76 PRO A C 1
ATOM 599 O O . PRO A 1 76 ? 4.703 1.521 -13.359 1 92.94 76 PRO A O 1
ATOM 602 N N . ASP A 1 77 ? 4.449 -0.531 -12.641 1 94.88 77 ASP A N 1
ATOM 603 C CA . ASP A 1 77 ? 5.473 -0.513 -11.602 1 94.88 77 ASP A CA 1
ATOM 604 C C . ASP A 1 77 ? 5.172 0.552 -10.555 1 94.88 77 ASP A C 1
ATOM 606 O O . ASP A 1 77 ? 6.07 0.989 -9.828 1 94.88 77 ASP A O 1
ATOM 610 N N . LEU A 1 78 ? 4.02 1.017 -10.547 1 97.81 78 LEU A N 1
ATOM 611 C CA . LEU A 1 78 ? 3.711 2.141 -9.664 1 97.81 78 LEU A CA 1
ATOM 612 C C . LEU A 1 78 ? 3.756 1.715 -8.203 1 97.81 78 LEU A C 1
ATOM 614 O O . LEU A 1 78 ? 4.398 2.371 -7.383 1 97.81 78 LEU A O 1
ATOM 618 N N . VAL A 1 79 ? 3.041 0.614 -7.867 1 98.62 79 VAL A N 1
ATOM 619 C CA . VAL A 1 79 ? 2.959 0.106 -6.5 1 98.62 79 VAL A CA 1
ATOM 620 C C . VAL A 1 79 ? 2.982 -1.421 -6.516 1 98.62 79 VAL A C 1
ATOM 622 O O . VAL A 1 79 ? 2.629 -2.043 -7.52 1 98.62 79 VAL A O 1
ATOM 625 N N . HIS A 1 80 ? 3.418 -1.971 -5.438 1 98.75 80 HIS A N 1
ATOM 626 C CA . HIS A 1 80 ? 3.166 -3.389 -5.207 1 98.75 80 HIS A CA 1
ATOM 627 C C . HIS A 1 80 ? 3.066 -3.695 -3.717 1 98.75 80 HIS A C 1
ATOM 629 O O . HIS A 1 80 ? 3.508 -2.9 -2.885 1 98.75 80 HIS A O 1
ATOM 635 N N . LEU A 1 81 ? 2.393 -4.781 -3.377 1 98.69 81 LEU A N 1
ATOM 636 C CA . LEU A 1 81 ? 2.404 -5.418 -2.064 1 98.69 81 LEU A CA 1
ATOM 637 C C . LEU A 1 81 ? 3.309 -6.645 -2.062 1 98.69 81 LEU A C 1
ATOM 639 O O . LEU A 1 81 ? 3.176 -7.52 -2.924 1 98.69 81 LEU A O 1
ATOM 643 N N . ALA A 1 82 ? 4.188 -6.691 -1.147 1 98.12 82 ALA A N 1
ATOM 644 C CA . ALA A 1 82 ? 5.102 -7.824 -1.044 1 98.12 82 ALA A CA 1
ATOM 645 C C . ALA A 1 82 ? 4.711 -8.742 0.115 1 98.12 82 ALA A C 1
ATOM 647 O O . ALA A 1 82 ? 4.656 -8.305 1.267 1 98.12 82 ALA A O 1
ATOM 648 N N . PHE A 1 83 ? 4.527 -9.977 -0.207 1 98.19 83 PHE A N 1
ATOM 649 C CA . PHE A 1 83 ? 4.117 -10.953 0.793 1 98.19 83 PHE A CA 1
ATOM 650 C C . PHE A 1 83 ? 5.184 -12.031 0.976 1 98.19 83 PHE A C 1
ATOM 652 O O . PHE A 1 83 ? 5.84 -12.43 0.012 1 98.19 83 PHE A O 1
ATOM 659 N N . GLU A 1 84 ? 5.23 -12.461 2.174 1 97 84 GLU A N 1
ATOM 660 C CA . GLU A 1 84 ? 6.043 -13.641 2.451 1 97 84 GLU A CA 1
ATOM 661 C C . GLU A 1 84 ? 5.266 -14.922 2.176 1 97 84 GLU A C 1
ATOM 663 O O . GLU A 1 84 ? 4.082 -15.023 2.508 1 97 84 GLU A O 1
ATOM 668 N N . ILE A 1 85 ? 5.891 -15.844 1.55 1 96.56 85 ILE A N 1
ATOM 669 C CA . ILE A 1 85 ? 5.363 -17.188 1.368 1 96.56 85 ILE A CA 1
ATOM 670 C C . ILE A 1 85 ? 6.391 -18.219 1.838 1 96.56 85 ILE A C 1
ATOM 672 O O . ILE A 1 85 ? 7.586 -17.922 1.891 1 96.56 85 ILE A O 1
ATOM 676 N N . PRO A 1 86 ? 5.961 -19.406 2.205 1 94.75 86 PRO A N 1
ATOM 677 C CA . PRO A 1 86 ? 6.887 -20.375 2.799 1 94.75 86 PRO A CA 1
ATOM 678 C C . PRO A 1 86 ? 7.84 -20.984 1.773 1 94.75 86 PRO A C 1
ATOM 680 O O . PRO A 1 86 ? 8.992 -21.281 2.1 1 94.75 86 PRO A O 1
ATOM 683 N N . ASP A 1 87 ? 7.363 -21.219 0.533 1 95.38 87 ASP A N 1
ATOM 684 C CA . ASP A 1 87 ? 8.117 -21.969 -0.468 1 95.38 87 ASP A CA 1
ATOM 685 C C . ASP A 1 87 ? 7.77 -21.5 -1.88 1 95.38 87 ASP A C 1
ATOM 687 O O . ASP A 1 87 ? 6.625 -21.625 -2.314 1 95.38 87 ASP A O 1
ATOM 691 N N . MET A 1 88 ? 8.805 -21.047 -2.59 1 97.12 88 MET A N 1
ATOM 692 C CA . MET A 1 88 ? 8.57 -20.484 -3.914 1 97.12 88 MET A CA 1
ATOM 693 C C . MET A 1 88 ? 8.141 -21.562 -4.898 1 97.12 88 MET A C 1
ATOM 695 O O . MET A 1 88 ? 7.223 -21.344 -5.695 1 97.12 88 MET A O 1
ATOM 699 N N . ASN A 1 89 ? 8.75 -22.719 -4.863 1 96.31 89 ASN A N 1
ATOM 700 C CA . ASN A 1 89 ? 8.398 -23.781 -5.793 1 96.31 89 ASN A CA 1
ATOM 701 C C . ASN A 1 89 ? 6.945 -24.219 -5.633 1 96.31 89 ASN A C 1
ATOM 703 O O . ASN A 1 89 ? 6.23 -24.375 -6.625 1 96.31 89 ASN A O 1
ATOM 707 N N . GLU A 1 90 ? 6.566 -24.359 -4.434 1 96 90 GLU A N 1
ATOM 708 C CA . GLU A 1 90 ? 5.172 -24.703 -4.172 1 96 90 GLU A CA 1
ATOM 709 C C . GLU A 1 90 ? 4.23 -23.609 -4.672 1 96 90 GLU A C 1
ATOM 711 O O . GLU A 1 90 ? 3.176 -23.906 -5.238 1 96 90 GLU A O 1
ATOM 716 N N . ALA A 1 91 ? 4.602 -22.391 -4.414 1 97.12 91 ALA A N 1
ATOM 717 C CA . ALA A 1 91 ? 3.777 -21.266 -4.852 1 97.12 91 ALA A CA 1
ATOM 718 C C . ALA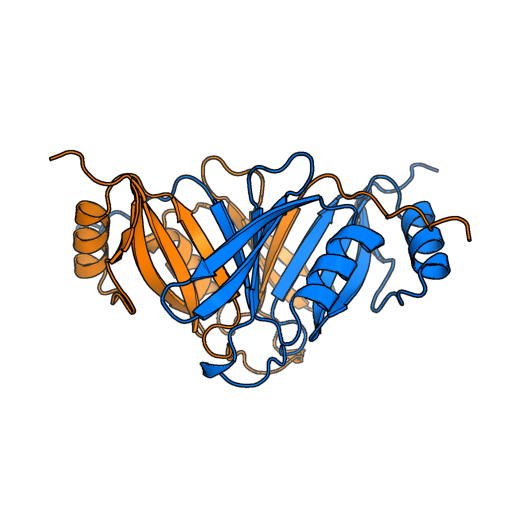 A 1 91 ? 3.621 -21.266 -6.371 1 97.12 91 ALA A C 1
ATOM 720 O O . ALA A 1 91 ? 2.521 -21.047 -6.887 1 97.12 91 ALA A O 1
ATOM 721 N N . LEU A 1 92 ? 4.688 -21.484 -7.07 1 97.25 92 LEU A N 1
ATOM 722 C CA . LEU A 1 92 ? 4.664 -21.484 -8.531 1 97.25 92 LEU A CA 1
ATOM 723 C C . LEU A 1 92 ? 3.748 -22.578 -9.055 1 97.25 92 LEU A C 1
ATOM 725 O O . LEU A 1 92 ? 3.002 -22.359 -10.016 1 97.25 92 LEU A O 1
ATOM 729 N N . GLU A 1 93 ? 3.82 -23.719 -8.461 1 96.62 93 GLU A N 1
ATOM 730 C CA . GLU A 1 93 ? 2.943 -24.812 -8.844 1 96.62 93 GLU A CA 1
ATOM 731 C C . GLU A 1 93 ? 1.477 -24.453 -8.625 1 96.62 93 GLU A C 1
ATOM 733 O O . GLU A 1 93 ? 0.632 -24.719 -9.484 1 96.62 93 GLU A O 1
ATOM 738 N N . ARG A 1 94 ? 1.259 -23.891 -7.504 1 97 94 ARG A N 1
ATOM 739 C CA . ARG A 1 94 ? -0.111 -23.516 -7.18 1 97 94 ARG A CA 1
ATOM 740 C C . ARG A 1 94 ? -0.625 -22.438 -8.141 1 97 94 ARG A C 1
ATOM 742 O O . ARG A 1 94 ? -1.772 -22.5 -8.586 1 97 94 ARG A O 1
ATOM 749 N N . LEU A 1 95 ? 0.187 -21.438 -8.43 1 98.06 95 LEU A N 1
ATOM 750 C CA . LEU A 1 95 ? -0.19 -20.391 -9.367 1 98.06 95 LEU A CA 1
ATOM 751 C C . LEU A 1 95 ? -0.534 -20.984 -10.727 1 98.06 95 LEU A C 1
ATOM 753 O O . LEU A 1 95 ? -1.496 -20.547 -11.367 1 98.06 95 LEU A O 1
ATOM 757 N N . THR A 1 96 ? 0.232 -21.938 -11.164 1 97.25 96 THR A N 1
ATOM 758 C CA . THR A 1 96 ? -0.031 -22.609 -12.43 1 97.25 96 THR A CA 1
ATOM 759 C C . THR A 1 96 ? -1.404 -23.281 -12.414 1 97.25 96 THR A C 1
ATOM 761 O O . THR A 1 96 ? -2.184 -23.141 -13.359 1 97.25 96 THR A O 1
ATOM 764 N N . ARG A 1 97 ? -1.715 -23.953 -11.367 1 96.5 97 ARG A N 1
ATOM 765 C CA . ARG A 1 97 ? -2.99 -24.656 -11.234 1 96.5 97 ARG A CA 1
ATOM 766 C C . ARG A 1 97 ? -4.152 -23.672 -11.203 1 96.5 97 ARG A C 1
ATOM 768 O O . ARG A 1 97 ? -5.246 -23.969 -11.68 1 96.5 97 ARG A O 1
ATOM 775 N N . LEU A 1 98 ? -3.902 -22.516 -10.641 1 96.81 98 LEU A N 1
ATOM 776 C CA . LEU A 1 98 ? -4.922 -21.484 -10.5 1 96.81 98 LEU A CA 1
ATOM 777 C C . LEU A 1 98 ? -5.059 -20.688 -11.789 1 96.81 98 LEU A C 1
ATOM 779 O O . LEU A 1 98 ? -5.961 -19.859 -11.914 1 96.81 98 LEU A O 1
ATOM 783 N N . GLY A 1 99 ? -4.117 -20.891 -12.672 1 96.69 99 GLY A N 1
ATOM 7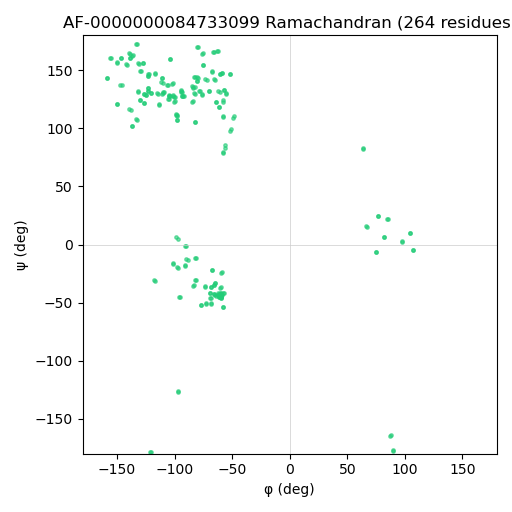84 C CA . GLY A 1 99 ? -4.129 -20.156 -13.93 1 96.69 99 GLY A CA 1
ATOM 785 C C . GLY A 1 99 ? -3.662 -18.719 -13.781 1 96.69 99 GLY A C 1
ATOM 786 O O . GLY A 1 99 ? -4.098 -17.828 -14.523 1 96.69 99 GLY A O 1
ATOM 787 N N . VAL A 1 100 ? -2.877 -18.375 -12.805 1 98 100 VAL A N 1
ATOM 788 C CA . VAL A 1 100 ? -2.332 -17.047 -12.57 1 98 100 VAL A CA 1
ATOM 789 C C . VAL A 1 100 ? -0.9 -16.984 -13.102 1 98 100 VAL A C 1
ATOM 791 O O . VAL A 1 100 ? -0.003 -17.625 -12.562 1 98 100 VAL A O 1
ATOM 794 N N . PRO A 1 101 ? -0.685 -16.234 -14.117 1 98.12 101 PRO A N 1
ATOM 795 C CA . PRO A 1 101 ? 0.666 -16.188 -14.68 1 98.12 101 PRO A CA 1
ATOM 796 C C . PRO A 1 101 ? 1.642 -15.406 -13.797 1 98.12 101 PRO A C 1
ATOM 798 O O . PRO A 1 101 ? 1.263 -14.406 -13.18 1 98.12 101 PRO A O 1
ATOM 801 N N . VAL A 1 102 ? 2.869 -15.891 -13.727 1 98.62 102 VAL A N 1
ATOM 802 C CA . VAL A 1 102 ? 3.984 -15.133 -13.172 1 98.62 102 VAL A CA 1
ATOM 803 C C . VAL A 1 102 ? 4.453 -14.086 -14.18 1 98.62 102 VAL A C 1
ATOM 805 O O . VAL A 1 102 ? 4.734 -14.414 -15.336 1 98.62 102 VAL A O 1
ATOM 808 N N . THR A 1 103 ? 4.551 -12.883 -13.719 1 98.12 103 THR A N 1
ATOM 809 C CA . THR A 1 103 ? 4.859 -11.812 -14.656 1 98.12 103 THR A CA 1
ATOM 810 C C . THR A 1 103 ? 6.355 -11.5 -14.648 1 98.12 103 THR A C 1
ATOM 812 O O . THR A 1 103 ? 6.867 -10.867 -15.57 1 98.12 103 THR A O 1
ATOM 815 N N . ASP A 1 104 ? 7.051 -11.883 -13.594 1 96.44 104 ASP A N 1
ATOM 816 C CA . ASP A 1 104 ? 8.492 -11.695 -13.469 1 96.44 104 ASP A CA 1
ATOM 817 C C . ASP A 1 104 ? 9.086 -12.664 -12.453 1 96.44 104 ASP A C 1
ATOM 819 O O . ASP A 1 104 ? 8.492 -12.906 -11.398 1 96.44 104 ASP A O 1
ATOM 823 N N . GLY A 1 105 ? 10.336 -13.164 -12.742 1 95.94 105 GLY A N 1
ATOM 824 C CA . GLY A 1 105 ? 11 -14.109 -11.859 1 95.94 105 GLY A CA 1
ATOM 825 C C . GLY A 1 105 ? 10.633 -15.555 -12.156 1 95.94 105 GLY A C 1
ATOM 826 O O . GLY A 1 105 ? 10.117 -15.859 -13.227 1 95.94 105 GLY A O 1
ATOM 827 N N . PRO A 1 106 ? 10.922 -16.469 -11.25 1 96.5 106 PRO A N 1
ATOM 828 C CA . PRO A 1 106 ? 11.609 -16.266 -9.977 1 96.5 106 PRO A CA 1
ATOM 829 C C . PRO A 1 106 ? 13.062 -15.836 -10.156 1 96.5 106 PRO A C 1
ATOM 831 O O . PRO A 1 106 ? 13.727 -16.25 -11.109 1 96.5 106 PRO A O 1
ATOM 834 N N . THR A 1 107 ? 13.422 -14.953 -9.25 1 94.69 107 THR A N 1
ATOM 835 C CA . THR A 1 107 ? 14.797 -14.477 -9.18 1 94.69 107 THR A CA 1
ATOM 836 C C . THR A 1 107 ? 15.383 -14.719 -7.797 1 94.69 107 THR A C 1
ATOM 838 O O . THR A 1 107 ? 14.742 -14.43 -6.785 1 94.69 107 THR A O 1
ATOM 841 N N . GLU A 1 108 ? 16.547 -15.266 -7.75 1 91.75 108 GLU A N 1
ATOM 842 C CA . GLU A 1 108 ? 17.219 -15.531 -6.48 1 91.75 108 GLU A CA 1
ATOM 843 C C . GLU A 1 108 ? 18.141 -14.391 -6.09 1 91.75 108 GLU A C 1
ATOM 845 O O . GLU A 1 108 ? 18.859 -13.836 -6.938 1 91.75 108 GLU A O 1
ATOM 850 N N . THR A 1 109 ? 18.031 -13.945 -4.887 1 82.69 109 THR A N 1
ATOM 851 C CA . THR A 1 109 ? 18.953 -13 -4.277 1 82.69 109 THR A CA 1
ATOM 852 C C . THR A 1 109 ? 19.594 -13.594 -3.02 1 82.69 109 THR A C 1
ATOM 854 O O . THR A 1 109 ? 19.359 -14.758 -2.695 1 82.69 109 THR A O 1
ATOM 857 N N . SER A 1 110 ? 20.453 -12.789 -2.332 1 79.31 110 SER A N 1
ATOM 858 C CA . SER A 1 110 ? 21.188 -13.266 -1.169 1 79.31 110 SER A CA 1
ATOM 859 C C . SER A 1 110 ? 20.25 -13.773 -0.082 1 79.31 110 SER A C 1
ATOM 861 O O . SER A 1 110 ? 19.891 -13.023 0.834 1 79.31 110 SER A O 1
ATOM 863 N N . GLY A 1 111 ? 19.719 -15.055 -0.265 1 87.38 111 GLY A N 1
ATOM 864 C CA . GLY A 1 111 ? 19.016 -15.766 0.792 1 87.38 111 GLY A CA 1
ATOM 865 C C . GLY A 1 111 ? 17.516 -15.844 0.568 1 87.38 111 GLY A C 1
ATOM 866 O O . GLY A 1 111 ? 16.797 -16.406 1.39 1 87.38 111 GLY A O 1
ATOM 867 N N . SER A 1 112 ? 17.094 -15.195 -0.456 1 95.12 112 SER A N 1
ATOM 868 C CA . SER A 1 112 ? 15.664 -15.25 -0.738 1 95.12 112 SER A CA 1
ATOM 869 C C . SER A 1 112 ? 15.406 -15.461 -2.225 1 95.12 112 SER A C 1
ATOM 871 O O . SER A 1 112 ? 16.312 -15.312 -3.049 1 95.12 112 SER A O 1
ATOM 873 N N . VAL A 1 113 ? 14.258 -15.859 -2.576 1 96.5 113 VAL A N 1
ATOM 874 C CA . VAL A 1 113 ? 13.742 -15.961 -3.938 1 96.5 113 VAL A CA 1
ATOM 875 C C . VAL A 1 113 ? 12.461 -15.148 -4.07 1 96.5 113 VAL A C 1
ATOM 877 O O . VAL A 1 113 ? 11.602 -15.18 -3.189 1 96.5 113 VAL A O 1
ATOM 880 N N . PHE A 1 114 ? 12.352 -14.359 -5.176 1 96.62 114 PHE A N 1
ATOM 881 C CA . PHE A 1 114 ? 11.125 -13.578 -5.32 1 96.62 114 PHE A CA 1
ATOM 882 C C . PHE A 1 114 ? 10.547 -13.742 -6.719 1 96.62 114 PHE A C 1
ATOM 884 O O . PHE A 1 114 ? 11.266 -14.07 -7.664 1 96.62 114 PHE A O 1
ATOM 891 N N . ALA A 1 115 ? 9.281 -13.539 -6.883 1 98.06 115 ALA A N 1
ATOM 892 C CA . ALA A 1 115 ? 8.516 -13.523 -8.125 1 98.06 115 ALA A CA 1
ATOM 893 C C . ALA A 1 115 ? 7.367 -12.523 -8.055 1 98.06 115 ALA A C 1
ATOM 895 O O . ALA A 1 115 ? 6.977 -12.094 -6.965 1 98.06 115 ALA A O 1
ATOM 896 N N . PHE A 1 116 ? 6.91 -12.172 -9.211 1 98.56 116 PHE A N 1
ATOM 897 C CA . PHE A 1 116 ? 5.828 -11.195 -9.266 1 98.56 116 PHE A CA 1
ATOM 898 C C . PHE A 1 116 ? 4.625 -11.758 -10.008 1 98.56 116 PHE A C 1
ATOM 900 O O . PHE A 1 116 ? 4.781 -12.516 -10.977 1 98.56 116 PHE A O 1
ATOM 907 N N . ILE A 1 117 ? 3.469 -11.406 -9.586 1 98.62 117 ILE A N 1
ATOM 908 C CA . ILE A 1 117 ? 2.205 -11.625 -10.281 1 98.62 117 ILE A CA 1
ATOM 909 C C . ILE A 1 117 ? 1.381 -10.344 -10.273 1 98.62 117 ILE A C 1
ATOM 911 O O . ILE A 1 117 ? 1.743 -9.367 -9.617 1 98.62 117 ILE A O 1
ATOM 915 N N . ASP A 1 118 ? 0.271 -10.352 -11 1 98 118 ASP A N 1
ATOM 916 C CA . ASP A 1 118 ? -0.608 -9.188 -11.039 1 98 118 ASP A CA 1
ATOM 917 C C . ASP A 1 118 ? -1.965 -9.5 -10.414 1 98 118 ASP A C 1
ATOM 919 O O . ASP A 1 118 ? -2.59 -10.508 -10.75 1 98 118 ASP A O 1
ATOM 923 N N . ALA A 1 119 ? -2.359 -8.656 -9.539 1 98.19 119 ALA A N 1
ATOM 924 C CA . ALA A 1 119 ? -3.76 -8.602 -9.133 1 98.19 119 ALA A CA 1
ATOM 925 C C . ALA A 1 119 ? -4.598 -7.836 -10.148 1 98.19 119 ALA A C 1
ATOM 927 O O . ALA A 1 119 ? -4.062 -7.266 -11.102 1 98.19 119 ALA A O 1
ATOM 928 N N . PRO A 1 120 ? -5.938 -7.867 -10.023 1 97.62 120 PRO A N 1
ATOM 929 C CA . PRO A 1 120 ? -6.789 -7.121 -10.953 1 97.62 120 PRO A CA 1
ATOM 930 C C . PRO A 1 120 ? -6.383 -5.656 -11.078 1 97.62 120 PRO A C 1
ATOM 932 O O . PRO A 1 120 ? -5.938 -5.051 -10.102 1 97.62 120 PRO A O 1
ATOM 935 N N . GLU A 1 121 ? -6.527 -4.992 -12.281 1 97.12 121 GLU A N 1
ATOM 936 C CA . GLU A 1 121 ? -6.246 -3.615 -12.672 1 97.12 121 GLU A CA 1
ATOM 937 C C . GLU A 1 121 ? -4.75 -3.383 -12.836 1 97.12 121 GLU A C 1
ATOM 939 O O . GLU A 1 121 ? -4.32 -2.289 -13.211 1 97.12 121 GLU A O 1
ATOM 944 N N . GLY A 1 122 ? -3.945 -4.379 -12.492 1 96.88 122 GLY A N 1
ATOM 945 C CA . GLY A 1 122 ? -2.514 -4.227 -12.695 1 96.88 122 GLY A CA 1
ATOM 946 C C . GLY A 1 122 ? -1.754 -3.957 -11.414 1 96.88 122 GLY A C 1
ATOM 947 O O . GLY A 1 122 ? -0.574 -3.602 -11.445 1 96.88 122 GLY A O 1
ATOM 948 N N . TYR A 1 123 ? -2.414 -4.082 -10.273 1 98.56 123 TYR A N 1
ATOM 949 C CA . TYR A 1 123 ? -1.688 -4.008 -9.016 1 98.56 123 TYR A CA 1
ATOM 950 C C . TYR A 1 123 ? -0.699 -5.16 -8.883 1 98.56 123 TYR A C 1
ATOM 952 O O . TYR A 1 123 ? -1.097 -6.328 -8.875 1 98.56 123 TYR A O 1
ATOM 960 N N . GLU A 1 124 ? 0.513 -4.793 -8.711 1 98.38 124 GLU A N 1
ATOM 961 C CA . GLU A 1 124 ? 1.543 -5.824 -8.656 1 98.38 124 GLU A CA 1
ATOM 962 C C . GLU A 1 124 ? 1.636 -6.441 -7.262 1 98.38 124 GLU A C 1
ATOM 964 O O . GLU A 1 124 ? 1.464 -5.746 -6.258 1 98.38 124 GLU A O 1
ATOM 969 N N . ILE A 1 125 ? 1.903 -7.723 -7.262 1 98.69 125 ILE A N 1
ATOM 970 C CA . ILE A 1 125 ? 2.178 -8.477 -6.043 1 98.69 125 ILE A CA 1
ATOM 971 C C . ILE A 1 125 ? 3.568 -9.102 -6.125 1 98.69 125 ILE A C 1
ATOM 973 O O . ILE A 1 125 ? 3.916 -9.727 -7.133 1 98.69 125 ILE A O 1
ATOM 977 N N . GLU A 1 126 ? 4.293 -8.898 -5.125 1 98.62 126 GLU A N 1
ATOM 978 C CA . GLU A 1 126 ? 5.578 -9.57 -4.98 1 98.62 126 GLU A CA 1
ATOM 979 C C . GLU A 1 126 ? 5.492 -10.711 -3.969 1 98.62 126 GLU A C 1
ATOM 981 O O . GLU A 1 126 ? 4.965 -10.531 -2.869 1 98.62 126 GLU A O 1
ATOM 986 N N . LEU A 1 127 ? 5.93 -11.859 -4.379 1 98.38 127 LEU A N 1
ATOM 987 C CA . LEU A 1 127 ? 6.043 -13.031 -3.516 1 98.38 127 LEU A CA 1
ATOM 988 C C . LEU A 1 127 ? 7.5 -13.297 -3.15 1 98.38 127 LEU A C 1
ATOM 990 O O . LEU A 1 127 ? 8.359 -13.367 -4.027 1 98.38 127 LEU A O 1
ATOM 994 N N . ILE A 1 128 ? 7.75 -13.422 -1.846 1 97.44 128 ILE A N 1
ATOM 995 C CA . ILE A 1 128 ? 9.117 -13.609 -1.376 1 97.44 128 ILE A CA 1
ATOM 996 C C . ILE A 1 128 ? 9.188 -14.844 -0.481 1 97.44 128 ILE A C 1
ATOM 998 O O . ILE A 1 128 ? 8.398 -14.984 0.456 1 97.44 128 ILE A O 1
ATOM 1002 N N . ALA A 1 129 ? 10.094 -15.734 -0.729 1 97.19 129 ALA A N 1
ATOM 1003 C CA . ALA A 1 129 ? 10.336 -16.938 0.052 1 97.19 129 ALA A CA 1
ATOM 1004 C C . ALA A 1 129 ? 11.812 -17.078 0.411 1 97.19 129 ALA A C 1
ATOM 1006 O O . ALA A 1 129 ? 12.68 -16.562 -0.302 1 97.19 129 ALA A O 1
ATOM 1007 N N . PRO A 1 130 ? 12.086 -17.703 1.587 1 94.81 130 PRO A N 1
ATOM 1008 C CA . PRO A 1 130 ? 13.492 -18.031 1.837 1 94.81 130 PRO A CA 1
ATOM 1009 C C . PRO A 1 130 ? 14.07 -18.984 0.788 1 94.81 130 PRO A C 1
ATOM 1011 O O . PRO A 1 130 ? 13.336 -19.766 0.192 1 94.81 130 PRO A O 1
ATOM 1014 N N . LYS A 1 131 ? 15.32 -18.781 0.533 1 89.19 131 LYS A N 1
ATOM 1015 C CA . LYS A 1 131 ? 15.984 -19.719 -0.365 1 89.19 131 LYS A CA 1
ATOM 1016 C C . LYS A 1 131 ? 15.977 -21.125 0.207 1 89.19 131 LYS A C 1
ATOM 1018 O O . LYS A 1 131 ? 16.25 -21.328 1.393 1 89.19 131 LYS A O 1
ATOM 1023 N N . SER A 1 132 ? 15.297 -22.062 -0.583 1 74.19 132 SER A N 1
ATOM 1024 C CA . SER A 1 132 ? 15.305 -23.453 -0.146 1 74.19 132 SER A CA 1
ATOM 1025 C C . SER A 1 132 ? 16.719 -23.984 -0.006 1 74.19 132 SER A C 1
ATOM 1027 O O . SER A 1 132 ? 17.625 -23.578 -0.755 1 74.19 132 SER A O 1
ATOM 1029 N N . ARG A 1 133 ? 17.141 -24.219 1.221 1 60.59 133 ARG A N 1
ATOM 1030 C CA . ARG A 1 133 ? 18.438 -24.844 1.425 1 60.59 133 ARG A CA 1
ATOM 1031 C C . ARG A 1 133 ? 18.531 -26.172 0.691 1 60.59 133 ARG A C 1
ATOM 1033 O O . ARG A 1 133 ? 17.625 -27.016 0.794 1 60.59 133 ARG A O 1
ATOM 1040 N N . GLY A 1 134 ? 18.844 -26.203 -0.615 1 46.06 134 GLY A N 1
ATOM 1041 C CA . GLY A 1 134 ? 19.281 -27.547 -0.951 1 46.06 134 GLY A CA 1
ATOM 1042 C C . GLY A 1 134 ? 20.047 -28.219 0.171 1 46.06 134 GLY A C 1
ATOM 1043 O O . GLY A 1 134 ? 20.547 -27.547 1.078 1 46.06 134 GLY A O 1
ATOM 1044 N N . MET B 1 1 ? -14.961 -30.188 -8.242 1 45.69 1 MET B N 1
ATOM 1045 C CA . MET B 1 1 ? -13.688 -29.703 -8.773 1 45.69 1 MET B CA 1
ATOM 1046 C C . MET B 1 1 ? -12.766 -29.25 -7.645 1 45.69 1 MET B C 1
ATOM 1048 O O . MET B 1 1 ? -13.172 -28.453 -6.793 1 45.69 1 MET B O 1
ATOM 1052 N N . GLU B 1 2 ? -11.758 -29.953 -7.348 1 55.09 2 GLU B N 1
ATOM 1053 C CA . GLU B 1 2 ? -10.922 -29.719 -6.172 1 55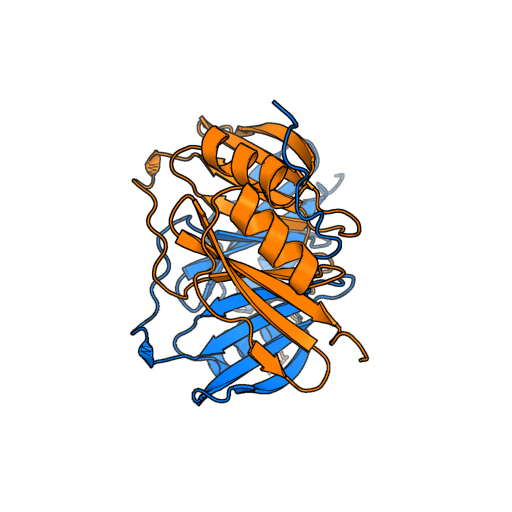.09 2 GLU B CA 1
ATOM 1054 C C . GLU B 1 2 ? -10.477 -28.25 -6.094 1 55.09 2 GLU B C 1
ATOM 1056 O O . GLU B 1 2 ? -9.93 -27.719 -7.059 1 55.09 2 GLU B O 1
ATOM 1061 N N . ARG B 1 3 ? -11.172 -27.516 -5.289 1 64.19 3 ARG B N 1
ATOM 1062 C CA . ARG B 1 3 ? -10.828 -26.094 -5.148 1 64.19 3 ARG B CA 1
ATOM 1063 C C . ARG B 1 3 ? -9.328 -25.922 -4.895 1 64.19 3 ARG B C 1
ATOM 1065 O O . ARG B 1 3 ? -8.766 -26.578 -4.012 1 64.19 3 ARG B O 1
ATOM 1072 N N . THR B 1 4 ? -8.711 -25.406 -5.922 1 83.56 4 THR B N 1
ATOM 1073 C CA . THR B 1 4 ? -7.27 -25.219 -5.77 1 83.56 4 THR B CA 1
ATOM 1074 C C . THR B 1 4 ? -6.957 -24.328 -4.578 1 83.56 4 THR B C 1
ATOM 1076 O O . THR B 1 4 ? -7.594 -23.281 -4.391 1 83.56 4 THR B O 1
ATOM 1079 N N . ARG B 1 5 ? -6.168 -24.875 -3.684 1 91.25 5 ARG B N 1
ATOM 1080 C CA . ARG B 1 5 ? -5.766 -24.234 -2.439 1 91.25 5 ARG B CA 1
ATOM 1081 C C . ARG B 1 5 ? -5 -22.938 -2.719 1 91.25 5 ARG B C 1
ATOM 1083 O O . ARG B 1 5 ? -4.109 -22.906 -3.57 1 91.25 5 ARG B O 1
ATOM 1090 N N . PRO B 1 6 ? -5.363 -21.938 -2.088 1 95.06 6 PRO B N 1
ATOM 1091 C CA . PRO B 1 6 ? -4.605 -20.703 -2.26 1 95.06 6 PRO B CA 1
ATOM 1092 C C . PRO B 1 6 ? -3.158 -20.812 -1.791 1 95.06 6 PRO B C 1
ATOM 1094 O O . PRO B 1 6 ? -2.779 -21.828 -1.202 1 95.06 6 PRO B O 1
ATOM 1097 N N . LEU B 1 7 ? -2.227 -19.844 -2.133 1 94.25 7 LEU B N 1
ATOM 1098 C CA . LEU B 1 7 ? -0.835 -19.781 -1.696 1 94.25 7 LEU B CA 1
ATOM 1099 C C . LEU B 1 7 ? -0.745 -19.688 -0.177 1 94.25 7 LEU B C 1
ATOM 1101 O O . LEU B 1 7 ? 0.125 -20.312 0.438 1 94.25 7 LEU B O 1
ATOM 1105 N N . SER B 1 8 ? -1.529 -19.062 0.467 1 90.56 8 SER B N 1
ATOM 1106 C CA . SER B 1 8 ? -1.563 -18.734 1.886 1 90.56 8 SER B CA 1
ATOM 1107 C C . SER B 1 8 ? -0.369 -17.859 2.277 1 90.56 8 SER B C 1
ATOM 1109 O O . SER B 1 8 ? 0.607 -18.359 2.838 1 90.56 8 SER B O 1
ATOM 1111 N N . VAL B 1 9 ? -0.436 -16.656 2.076 1 95.56 9 VAL B N 1
ATOM 1112 C CA . VAL B 1 9 ? 0.612 -15.711 2.463 1 95.56 9 VAL B CA 1
ATOM 1113 C C . VAL B 1 9 ? 0.57 -15.484 3.973 1 95.56 9 VAL B C 1
ATOM 1115 O O . VAL B 1 9 ? -0.47 -15.672 4.605 1 95.56 9 VAL B O 1
ATOM 1118 N N . THR B 1 10 ? 1.675 -15.102 4.57 1 91.62 10 THR B N 1
ATOM 1119 C CA . THR B 1 10 ? 1.702 -15.062 6.027 1 91.62 10 THR B CA 1
ATOM 1120 C C . THR B 1 10 ? 1.95 -13.648 6.527 1 91.62 10 THR B C 1
ATOM 1122 O O . THR B 1 10 ? 1.585 -13.305 7.656 1 91.62 10 THR B O 1
ATOM 1125 N N . THR B 1 11 ? 2.678 -12.844 5.762 1 93.81 11 THR B N 1
ATOM 1126 C CA . THR B 1 11 ? 3.074 -11.523 6.227 1 93.81 11 THR B CA 1
ATOM 1127 C C . THR B 1 11 ? 3.146 -10.539 5.062 1 93.81 11 THR B C 1
ATOM 1129 O O . THR B 1 11 ? 3.609 -10.891 3.975 1 93.81 11 THR B O 1
ATOM 1132 N N . LEU B 1 12 ? 2.619 -9.312 5.289 1 96.88 12 LEU B N 1
ATOM 1133 C CA . LEU B 1 12 ? 2.914 -8.203 4.387 1 96.88 12 LEU B CA 1
ATOM 1134 C C . LEU B 1 12 ? 4.262 -7.578 4.727 1 96.88 12 LEU B C 1
ATOM 1136 O O . LEU B 1 12 ? 4.395 -6.879 5.734 1 96.88 12 LEU B O 1
ATOM 1140 N N . LEU B 1 13 ? 5.195 -7.848 3.938 1 96.44 13 LEU B N 1
ATOM 1141 C CA . LEU B 1 13 ? 6.562 -7.434 4.242 1 96.44 13 LEU B CA 1
ATOM 1142 C C . LEU B 1 13 ? 6.75 -5.945 3.967 1 96.44 13 LEU B C 1
ATOM 1144 O O . LEU B 1 13 ? 7.293 -5.219 4.801 1 96.44 13 LEU B O 1
ATOM 1148 N N . HIS B 1 14 ? 6.379 -5.531 2.768 1 97.62 14 HIS B N 1
ATOM 1149 C CA . HIS B 1 14 ? 6.516 -4.113 2.449 1 97.62 14 HIS B CA 1
ATOM 1150 C C . HIS B 1 14 ? 5.543 -3.699 1.35 1 97.62 14 HIS B C 1
ATOM 1152 O O . HIS B 1 14 ? 4.988 -4.551 0.654 1 97.62 14 HIS B O 1
ATOM 1158 N N . ILE B 1 15 ? 5.297 -2.406 1.255 1 98.5 15 ILE B N 1
ATOM 1159 C CA . ILE B 1 15 ? 4.59 -1.738 0.168 1 98.5 15 ILE B CA 1
ATOM 1160 C C . ILE B 1 15 ? 5.566 -0.884 -0.637 1 98.5 15 ILE B C 1
ATOM 1162 O O . ILE B 1 15 ? 6.301 -0.07 -0.073 1 98.5 15 ILE B O 1
ATOM 1166 N N . ARG B 1 16 ? 5.531 -1.066 -1.89 1 98.62 16 ARG B N 1
ATOM 1167 C CA . ARG B 1 16 ? 6.422 -0.273 -2.73 1 98.62 16 ARG B CA 1
ATOM 1168 C C . ARG B 1 16 ? 5.672 0.882 -3.387 1 98.62 16 ARG B C 1
ATOM 1170 O O . ARG B 1 16 ? 4.547 0.709 -3.859 1 98.62 16 ARG B O 1
ATOM 1177 N N . MET B 1 17 ? 6.281 2.029 -3.438 1 98.75 17 MET B N 1
ATOM 1178 C CA . MET B 1 17 ? 5.84 3.211 -4.168 1 98.75 17 MET B CA 1
ATOM 1179 C C . MET B 1 17 ? 6.941 3.725 -5.09 1 98.75 17 MET B C 1
ATOM 1181 O O . MET B 1 17 ? 8.039 4.043 -4.633 1 98.75 17 MET B O 1
ATOM 1185 N N . ARG B 1 18 ? 6.633 3.791 -6.332 1 98.75 18 ARG B N 1
ATOM 1186 C CA . ARG B 1 18 ? 7.574 4.414 -7.262 1 98.75 18 ARG B CA 1
ATOM 1187 C C . ARG B 1 18 ? 7.457 5.934 -7.219 1 98.75 18 ARG B C 1
ATOM 1189 O O . ARG B 1 18 ? 6.352 6.477 -7.141 1 98.75 18 ARG B O 1
ATOM 1196 N N . VAL B 1 19 ? 8.609 6.57 -7.289 1 98.69 19 VAL B N 1
ATOM 1197 C CA . VAL B 1 19 ? 8.594 8.023 -7.176 1 98.69 19 VAL B CA 1
ATOM 1198 C C . VAL B 1 19 ? 9.57 8.633 -8.18 1 98.69 19 VAL B C 1
ATOM 1200 O O . VAL B 1 19 ? 10.406 7.926 -8.75 1 98.69 19 VAL B O 1
ATOM 1203 N N . ASN B 1 20 ? 9.422 9.945 -8.414 1 98.19 20 ASN B N 1
ATOM 1204 C CA . ASN B 1 20 ? 10.305 10.672 -9.305 1 98.19 20 ASN B CA 1
ATOM 1205 C C . ASN B 1 20 ? 11.586 11.109 -8.594 1 98.19 20 ASN B C 1
ATOM 1207 O O . ASN B 1 20 ? 12.641 11.219 -9.219 1 98.19 20 ASN B O 1
ATOM 1211 N N . ASP B 1 21 ? 11.508 11.453 -7.328 1 98.19 21 ASP B N 1
ATOM 1212 C CA . ASP B 1 21 ? 12.594 11.977 -6.508 1 98.19 21 ASP B CA 1
ATOM 1213 C C . ASP B 1 21 ? 12.602 11.328 -5.129 1 98.19 21 ASP B C 1
ATOM 1215 O O . ASP B 1 21 ? 11.867 11.75 -4.234 1 98.19 21 ASP B O 1
ATOM 1219 N N . ILE B 1 22 ? 13.5 10.391 -4.945 1 98.5 22 ILE B N 1
ATOM 1220 C CA . ILE B 1 22 ? 13.484 9.539 -3.758 1 98.5 22 ILE B CA 1
ATOM 1221 C C . ILE B 1 22 ? 13.836 10.375 -2.525 1 98.5 22 ILE B C 1
ATOM 1223 O O . ILE B 1 22 ? 13.281 10.156 -1.445 1 98.5 22 ILE B O 1
ATOM 1227 N N . GLU B 1 23 ? 14.727 11.328 -2.648 1 98.62 23 GLU B N 1
ATOM 1228 C CA . GLU B 1 23 ? 15.117 12.148 -1.505 1 98.62 23 GLU B CA 1
ATOM 1229 C C . GLU B 1 23 ? 13.961 13.008 -1.018 1 98.62 23 GLU B C 1
ATOM 1231 O O . GLU B 1 23 ? 13.75 13.156 0.189 1 98.62 23 GLU B O 1
ATOM 1236 N N . ARG B 1 24 ? 13.242 13.578 -1.951 1 98.56 24 ARG B N 1
ATOM 1237 C CA . ARG B 1 24 ? 12.07 14.383 -1.618 1 98.56 24 ARG B CA 1
ATOM 1238 C C . ARG B 1 24 ? 11.039 13.555 -0.868 1 98.56 24 ARG B C 1
ATOM 1240 O O . ARG B 1 24 ? 10.484 14 0.139 1 98.56 24 ARG B O 1
ATOM 1247 N N . THR B 1 25 ? 10.781 12.391 -1.34 1 98.75 25 THR B N 1
ATOM 1248 C CA . THR B 1 25 ? 9.766 11.539 -0.742 1 98.75 25 THR B CA 1
ATOM 1249 C C . THR B 1 25 ? 10.211 11.047 0.633 1 98.75 25 THR B C 1
ATOM 1251 O O . THR B 1 25 ? 9.43 11.078 1.591 1 98.75 25 THR B O 1
ATOM 1254 N N . VAL B 1 26 ? 11.438 10.586 0.739 1 98.69 26 VAL B N 1
ATOM 1255 C CA . VAL B 1 26 ? 11.969 10.117 2.014 1 98.69 26 VAL B CA 1
ATOM 1256 C C . VAL B 1 26 ? 11.914 11.25 3.043 1 98.69 26 VAL B C 1
ATOM 1258 O O . VAL B 1 26 ? 11.5 11.039 4.184 1 98.69 26 VAL B O 1
ATOM 1261 N N . SER B 1 27 ? 12.289 12.453 2.635 1 98.38 27 SER B N 1
ATOM 1262 C CA . SER B 1 27 ? 12.227 13.609 3.525 1 98.38 27 SER B CA 1
ATOM 1263 C C . SER B 1 27 ? 10.805 13.859 4.008 1 98.38 27 SER B C 1
ATOM 1265 O O . SER B 1 27 ? 10.586 14.164 5.184 1 98.38 27 SER B O 1
ATOM 1267 N N . PHE B 1 28 ? 9.883 13.727 3.109 1 98.62 28 PHE B N 1
ATOM 1268 C CA . PHE B 1 28 ? 8.484 13.914 3.488 1 98.62 28 PHE B CA 1
ATOM 1269 C C . PHE B 1 28 ? 8.086 12.945 4.594 1 98.62 28 PHE B C 1
ATOM 1271 O O . PHE B 1 28 ? 7.555 13.359 5.625 1 98.62 28 PHE B O 1
ATOM 1278 N N . TYR B 1 29 ? 8.297 11.719 4.406 1 98.56 29 TYR B N 1
ATOM 1279 C CA . TYR B 1 29 ? 7.84 10.703 5.352 1 98.56 29 TYR B CA 1
ATOM 1280 C C . TYR B 1 29 ? 8.57 10.828 6.684 1 98.56 29 TYR B C 1
ATOM 1282 O O . TYR B 1 29 ? 8 10.57 7.742 1 98.56 29 TYR B O 1
ATOM 1290 N N . LYS B 1 30 ? 9.828 11.203 6.613 1 97.62 30 LYS B N 1
ATOM 1291 C CA . LYS B 1 30 ? 10.586 11.391 7.852 1 97.62 30 LYS B CA 1
ATOM 1292 C C . LYS B 1 30 ? 10.133 12.6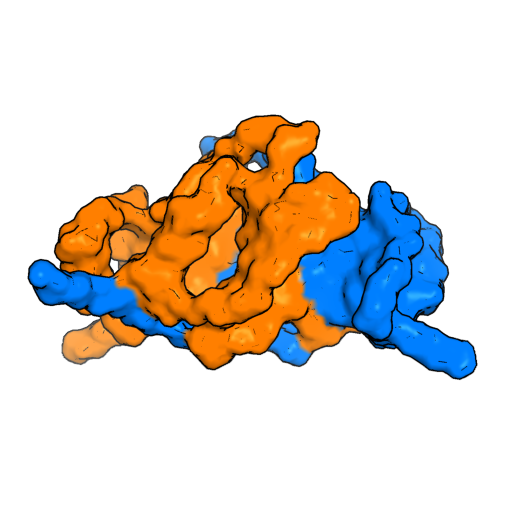56 8.578 1 97.62 30 LYS B C 1
ATOM 1294 O O . LYS B 1 30 ? 9.781 12.602 9.758 1 97.62 30 LYS B O 1
ATOM 1299 N N . ASP B 1 31 ? 10.078 13.742 7.859 1 97.31 31 ASP B N 1
ATOM 1300 C CA . ASP B 1 31 ? 9.914 15.055 8.477 1 97.31 31 ASP B CA 1
ATOM 1301 C C . ASP B 1 31 ? 8.445 15.328 8.797 1 97.31 31 ASP B C 1
ATOM 1303 O O . ASP B 1 31 ? 8.133 16.062 9.734 1 97.31 31 ASP B O 1
ATOM 1307 N N . VAL B 1 32 ? 7.566 14.773 8.016 1 98.12 32 VAL B N 1
ATOM 1308 C CA . VA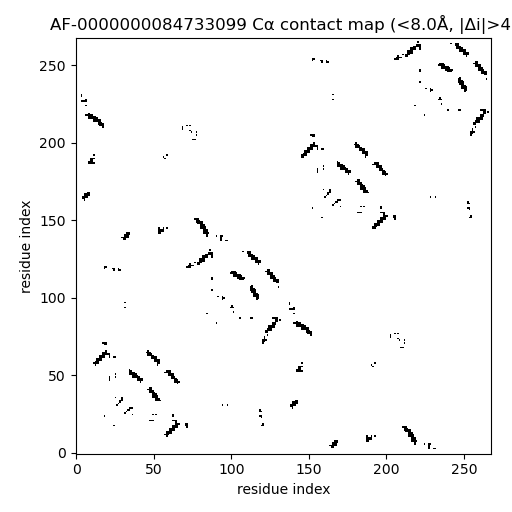L B 1 32 ? 6.148 15.055 8.219 1 98.12 32 VAL B CA 1
ATOM 1309 C C . VAL B 1 32 ? 5.523 13.953 9.07 1 98.12 32 VAL B C 1
ATOM 1311 O O . VAL B 1 32 ? 4.809 14.234 10.031 1 98.12 32 VAL B O 1
ATOM 1314 N N . LEU B 1 33 ? 5.836 12.672 8.758 1 98 33 LEU B N 1
ATOM 1315 C CA . LEU B 1 33 ? 5.117 11.578 9.398 1 98 33 LEU B CA 1
ATOM 1316 C C . LEU B 1 33 ? 5.949 10.969 10.523 1 98 33 LEU B C 1
ATOM 1318 O O . LEU B 1 33 ? 5.434 10.203 11.336 1 98 33 LEU B O 1
ATOM 1322 N N . GLY B 1 34 ? 7.219 11.203 10.578 1 97.25 34 GLY B N 1
ATOM 1323 C CA . GLY B 1 34 ? 8.062 10.734 11.664 1 97.25 34 GLY B CA 1
ATOM 1324 C C . GLY B 1 34 ? 8.562 9.312 11.461 1 97.25 34 GLY B C 1
ATOM 1325 O O . GLY B 1 34 ? 8.875 8.609 12.43 1 97.25 34 GLY B O 1
ATOM 1326 N N . LEU B 1 35 ? 8.586 8.852 10.234 1 97.94 35 LEU B N 1
ATOM 1327 C CA . LEU B 1 35 ? 9.117 7.52 9.969 1 97.94 35 LEU B CA 1
ATOM 1328 C C . LEU B 1 35 ? 10.641 7.527 10.031 1 97.94 35 LEU B C 1
ATOM 1330 O O . LEU B 1 35 ? 11.266 8.594 10.031 1 97.94 35 LEU B O 1
ATOM 1334 N N . SER B 1 36 ? 11.141 6.293 10.133 1 97.31 36 SER B N 1
ATOM 1335 C CA . SER B 1 36 ? 12.586 6.145 10.18 1 97.31 36 SER B CA 1
ATOM 1336 C C . SER B 1 36 ? 13.117 5.492 8.898 1 97.31 36 SER B C 1
ATOM 1338 O O . SER B 1 36 ? 12.492 4.574 8.367 1 97.31 36 SER B O 1
ATOM 1340 N N . GLU B 1 37 ? 14.25 5.938 8.477 1 97.56 37 GLU B N 1
ATOM 1341 C CA . GLU B 1 37 ? 14.891 5.352 7.309 1 97.56 37 GLU B CA 1
ATOM 1342 C C . GLU B 1 37 ? 15.664 4.09 7.676 1 97.56 37 GLU B C 1
ATOM 1344 O O . GLU B 1 37 ? 16.406 4.078 8.664 1 97.56 37 GLU B O 1
ATOM 1349 N N . GLY B 1 38 ? 15.414 3.07 6.941 1 96.75 38 GLY B N 1
ATOM 1350 C CA . GLY B 1 38 ? 16.203 1.855 7.059 1 96.75 38 GLY B CA 1
ATOM 1351 C C . GLY B 1 38 ? 17.312 1.766 6.023 1 96.75 38 GLY B C 1
ATOM 1352 O O . GLY B 1 38 ? 18.109 2.693 5.879 1 96.75 38 GLY B O 1
ATOM 1353 N N . ARG B 1 39 ? 17.359 0.657 5.258 1 95.69 39 ARG B N 1
ATOM 1354 C CA . ARG B 1 39 ? 18.422 0.411 4.281 1 95.69 39 ARG B CA 1
ATOM 1355 C C . ARG B 1 39 ? 18.156 1.173 2.986 1 95.69 39 ARG B C 1
ATOM 1357 O O . ARG B 1 39 ? 17 1.398 2.615 1 95.69 39 ARG B O 1
ATOM 1364 N N . ARG B 1 40 ? 19.203 1.615 2.438 1 97.69 40 ARG B N 1
ATOM 1365 C CA . ARG B 1 40 ? 19.219 2.117 1.067 1 97.69 40 ARG B CA 1
ATOM 1366 C C . ARG B 1 40 ? 19.984 1.163 0.15 1 97.69 40 ARG B C 1
ATOM 1368 O O . ARG B 1 40 ? 21.078 0.72 0.48 1 97.69 40 ARG B O 1
ATOM 1375 N N . ILE B 1 41 ? 19.422 0.853 -0.904 1 95.69 41 ILE B N 1
ATOM 1376 C CA . ILE B 1 41 ? 20.078 -0.073 -1.812 1 95.69 41 ILE B CA 1
ATOM 1377 C C . ILE B 1 41 ? 19.891 0.39 -3.254 1 95.69 41 ILE B C 1
ATOM 1379 O O . ILE B 1 41 ? 19.031 1.235 -3.533 1 95.69 41 ILE B O 1
ATOM 1383 N N . VAL B 1 42 ? 20.719 -0.094 -4.094 1 95.25 42 VAL B N 1
ATOM 1384 C CA . VAL B 1 42 ? 20.547 0.006 -5.539 1 95.25 42 VAL B CA 1
ATOM 1385 C C . VAL B 1 42 ? 20.312 -1.384 -6.129 1 95.25 42 VAL B C 1
ATOM 1387 O O . VAL B 1 42 ? 21.109 -2.299 -5.906 1 95.25 42 VAL B O 1
ATOM 1390 N N . SER B 1 43 ? 19.172 -1.471 -6.746 1 89.81 43 SER B N 1
ATOM 1391 C CA . SER B 1 43 ? 18.859 -2.771 -7.328 1 89.81 43 SER B CA 1
ATOM 1392 C C . SER B 1 43 ? 19.812 -3.113 -8.469 1 89.81 43 SER B C 1
ATOM 1394 O O . SER B 1 43 ? 20.516 -2.236 -8.977 1 89.81 43 SER B O 1
ATOM 1396 N N . PRO B 1 44 ? 19.797 -4.41 -8.859 1 83.38 44 PRO B N 1
ATOM 1397 C CA . PRO B 1 44 ? 20.625 -4.793 -10 1 83.38 44 PRO B CA 1
ATOM 1398 C C . PRO B 1 44 ? 20.266 -4.039 -11.281 1 83.38 44 PRO B C 1
ATOM 1400 O O . PRO B 1 44 ? 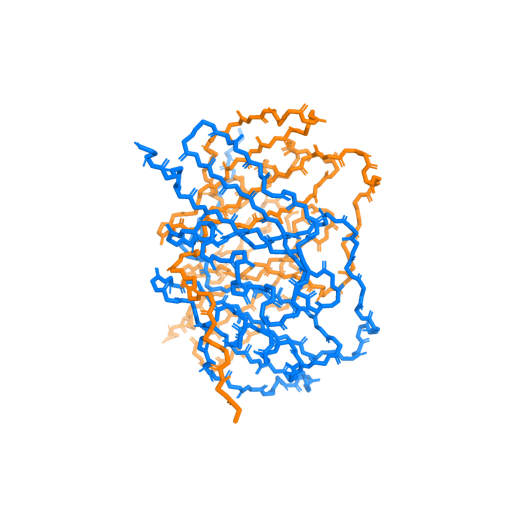21.125 -3.844 -12.148 1 83.38 44 PRO B O 1
ATOM 1403 N N . ARG B 1 45 ? 19.047 -3.586 -11.32 1 85.12 45 ARG B N 1
ATOM 1404 C CA . ARG B 1 45 ? 18.562 -2.881 -12.5 1 85.12 45 ARG B CA 1
ATOM 1405 C C . ARG B 1 45 ? 18.812 -1.381 -12.383 1 85.12 45 ARG B C 1
ATOM 1407 O O . ARG B 1 45 ? 18.406 -0.608 -13.25 1 85.12 45 ARG B O 1
ATOM 1414 N N . GLY B 1 46 ? 19.391 -0.93 -11.242 1 90.69 46 GLY B N 1
ATOM 1415 C CA . GLY B 1 46 ? 19.812 0.457 -11.094 1 90.69 46 GLY B CA 1
ATOM 1416 C C . GLY B 1 46 ? 18.797 1.305 -10.352 1 90.69 46 GLY B C 1
ATOM 1417 O O . GLY B 1 46 ? 18.969 2.518 -10.211 1 90.69 46 GLY B O 1
ATOM 1418 N N . SER B 1 47 ? 17.766 0.736 -9.914 1 95.62 47 SER B N 1
ATOM 1419 C CA . SER B 1 47 ? 16.781 1.485 -9.141 1 95.62 47 SER B CA 1
ATOM 1420 C C . SER B 1 47 ? 17.328 1.852 -7.762 1 95.62 47 SER B C 1
ATOM 1422 O O . SER B 1 47 ? 17.969 1.025 -7.102 1 95.62 47 SER B O 1
ATOM 1424 N N . LYS B 1 48 ? 17.172 3.123 -7.379 1 98.19 48 LYS B N 1
ATOM 1425 C CA . LYS B 1 48 ? 17.422 3.508 -5.992 1 98.19 48 LYS B CA 1
ATOM 1426 C C . LYS B 1 48 ? 16.25 3.119 -5.094 1 98.19 48 LYS B C 1
ATOM 1428 O O . LYS B 1 48 ? 15.094 3.385 -5.422 1 98.19 48 LYS B O 1
ATOM 1433 N N . ILE B 1 49 ? 16.547 2.479 -3.965 1 98.56 49 ILE B N 1
ATOM 1434 C CA . ILE B 1 49 ? 15.516 2.004 -3.055 1 98.56 49 ILE B CA 1
ATOM 1435 C C . ILE B 1 49 ? 15.852 2.428 -1.626 1 98.56 49 ILE B C 1
ATOM 1437 O O . ILE B 1 49 ? 16.984 2.291 -1.184 1 98.56 49 ILE B O 1
ATOM 1441 N N . VAL B 1 50 ? 14.906 2.975 -0.936 1 98.75 50 VAL B N 1
ATOM 1442 C CA . VAL B 1 50 ? 15.008 3.256 0.492 1 98.75 50 VAL B CA 1
ATOM 1443 C C . VAL B 1 50 ? 13.836 2.607 1.229 1 98.75 50 VAL B C 1
ATOM 1445 O O . VAL B 1 50 ? 12.68 2.752 0.823 1 98.75 50 VAL B O 1
ATOM 1448 N N . TYR B 1 51 ? 14.141 1.865 2.248 1 98.62 51 TYR B N 1
ATOM 1449 C CA . TYR B 1 51 ? 13.102 1.311 3.111 1 98.62 51 TYR B CA 1
ATOM 1450 C C . TYR B 1 51 ? 12.852 2.215 4.312 1 98.62 51 TYR B C 1
ATOM 1452 O O . TYR B 1 51 ? 13.797 2.676 4.961 1 98.62 51 TYR B O 1
ATOM 1460 N N . LEU B 1 52 ? 11.586 2.477 4.562 1 98.56 52 LEU B N 1
ATOM 1461 C CA . LEU B 1 52 ? 11.141 3.25 5.719 1 98.56 52 LEU B CA 1
ATOM 1462 C C . LEU B 1 52 ? 10.414 2.359 6.723 1 98.56 52 LEU B C 1
ATOM 1464 O O . LEU B 1 52 ? 9.633 1.489 6.332 1 98.56 52 LEU B O 1
ATOM 1468 N N . THR B 1 53 ? 10.688 2.582 7.969 1 97.31 53 THR B N 1
ATOM 1469 C CA . THR B 1 53 ? 10.039 1.818 9.023 1 97.31 53 THR B CA 1
ATOM 1470 C C . THR B 1 53 ? 8.984 2.668 9.742 1 97.31 53 THR B C 1
ATOM 1472 O O . THR B 1 53 ? 9.188 3.863 9.953 1 97.31 53 THR B O 1
ATOM 1475 N N . ILE B 1 54 ? 7.883 2.088 10.008 1 94.69 54 ILE B N 1
ATOM 1476 C CA . ILE B 1 54 ? 6.781 2.693 10.75 1 94.69 54 ILE B CA 1
ATOM 1477 C C . ILE B 1 54 ? 6.797 2.191 12.188 1 94.69 54 ILE B C 1
ATOM 1479 O O . ILE B 1 54 ? 6.801 0.983 12.438 1 94.69 54 ILE B O 1
ATOM 1483 N N . PRO B 1 55 ? 6.797 3.113 13.125 1 90.44 55 PRO B N 1
ATOM 1484 C CA . PRO B 1 55 ? 6.73 2.66 14.516 1 90.44 55 PRO B CA 1
ATOM 1485 C C . PRO B 1 55 ? 5.523 1.766 14.789 1 90.44 55 PRO B C 1
ATOM 1487 O O . PRO B 1 55 ? 4.402 2.1 14.398 1 90.44 55 PRO B O 1
ATOM 1490 N N . GLY B 1 56 ? 5.871 0.638 15.414 1 86.81 56 GLY B N 1
ATOM 1491 C CA . GLY B 1 56 ? 4.789 -0.246 15.812 1 86.81 56 GLY B CA 1
ATOM 1492 C C . GLY B 1 56 ? 4.297 -1.135 14.688 1 86.81 56 GLY B C 1
ATOM 1493 O O . GLY B 1 56 ? 3.25 -1.774 14.805 1 86.81 56 GLY B O 1
ATOM 1494 N N . SER B 1 57 ? 4.953 -1.105 13.57 1 89.38 57 SER B N 1
ATOM 1495 C CA . SER B 1 57 ? 4.527 -1.902 12.422 1 89.38 57 SER B CA 1
ATOM 1496 C C . SER B 1 57 ? 5.641 -2.836 11.953 1 89.38 57 SER B C 1
ATOM 1498 O O . SER B 1 57 ? 6.816 -2.475 12 1 89.38 57 SER B O 1
ATOM 1500 N N . ASP B 1 58 ? 5.199 -3.965 11.484 1 89.56 58 ASP B N 1
ATOM 1501 C CA . ASP B 1 58 ? 6.152 -4.902 10.906 1 89.56 58 ASP B CA 1
ATOM 1502 C C . ASP B 1 58 ? 6.305 -4.668 9.398 1 89.56 58 ASP B C 1
ATOM 1504 O O . ASP B 1 58 ? 7.234 -5.18 8.781 1 89.56 58 ASP B O 1
ATOM 1508 N N . THR B 1 59 ? 5.379 -3.996 8.836 1 96.06 59 THR B N 1
ATOM 1509 C CA . THR B 1 59 ? 5.391 -3.684 7.406 1 96.06 59 THR B CA 1
ATOM 1510 C C . THR B 1 59 ? 6.242 -2.445 7.133 1 96.06 59 THR B C 1
ATOM 1512 O O . THR B 1 59 ? 6.168 -1.461 7.871 1 96.06 59 THR B O 1
ATOM 1515 N N . GLN B 1 60 ? 7.094 -2.529 6.082 1 97.56 60 GLN B N 1
ATOM 1516 C CA . GLN B 1 60 ? 7.91 -1.387 5.688 1 97.56 60 GLN B CA 1
ATOM 1517 C C . GLN B 1 60 ? 7.352 -0.718 4.434 1 97.56 60 GLN B C 1
ATOM 1519 O O . GLN B 1 60 ? 6.551 -1.314 3.709 1 97.56 60 GLN B O 1
ATOM 1524 N N . ILE B 1 61 ? 7.711 0.487 4.227 1 98.62 61 ILE B N 1
ATOM 1525 C CA . ILE B 1 61 ? 7.473 1.188 2.971 1 98.62 61 ILE B CA 1
ATOM 1526 C C . ILE B 1 61 ? 8.75 1.179 2.125 1 98.62 61 ILE B C 1
ATOM 1528 O O . ILE B 1 61 ? 9.82 1.564 2.602 1 98.62 61 ILE B O 1
ATOM 1532 N N . GLU B 1 62 ? 8.617 0.683 0.999 1 98.75 62 GLU B N 1
ATOM 1533 C CA . GLU B 1 62 ? 9.695 0.726 0.023 1 98.75 62 GLU B CA 1
ATOM 1534 C C . GLU B 1 62 ? 9.508 1.876 -0.962 1 98.75 62 GLU B C 1
ATOM 1536 O O . GLU B 1 62 ? 8.609 1.839 -1.802 1 98.75 62 GLU B O 1
ATOM 1541 N N . VAL B 1 63 ? 10.359 2.865 -0.874 1 98.88 63 VAL B N 1
ATOM 1542 C CA . VAL B 1 63 ? 10.375 3.967 -1.831 1 98.88 63 VAL B CA 1
ATOM 1543 C C . VAL B 1 63 ? 11.367 3.664 -2.947 1 98.88 63 VAL B C 1
ATOM 1545 O O . VAL B 1 63 ? 12.539 3.365 -2.684 1 98.88 63 VAL B O 1
ATOM 1548 N N . THR B 1 64 ? 10.914 3.76 -4.188 1 98.69 64 THR B N 1
ATOM 1549 C CA . THR B 1 64 ? 11.75 3.346 -5.305 1 98.69 64 THR B CA 1
ATOM 1550 C C . THR B 1 64 ? 11.805 4.434 -6.375 1 98.69 64 THR B C 1
ATOM 1552 O O . THR B 1 64 ? 10.758 4.895 -6.844 1 98.69 64 THR B O 1
ATOM 1555 N N . GLU B 1 65 ? 12.945 4.859 -6.715 1 98.5 65 GLU B N 1
ATOM 1556 C CA . GLU B 1 65 ? 13.18 5.695 -7.891 1 98.5 65 GLU B CA 1
ATOM 1557 C C . GLU B 1 65 ? 13.656 4.855 -9.07 1 98.5 65 GLU B C 1
ATOM 1559 O O . GLU B 1 65 ? 14.766 4.324 -9.062 1 98.5 65 GLU B O 1
ATOM 1564 N N . PHE B 1 66 ? 12.836 4.688 -9.969 1 95.5 66 PHE B N 1
ATOM 1565 C CA . PHE B 1 66 ? 13.047 3.863 -11.156 1 95.5 66 PHE B CA 1
ATOM 1566 C C . PHE B 1 66 ? 12.617 4.605 -12.414 1 95.5 66 PHE B C 1
ATOM 1568 O O . PHE B 1 66 ? 11.438 4.625 -12.766 1 95.5 66 PHE B O 1
ATOM 1575 N N . HIS B 1 67 ? 13.508 5.062 -13.266 1 91.62 67 HIS B N 1
ATOM 1576 C CA . HIS B 1 67 ? 13.227 6 -14.344 1 91.62 67 HIS B CA 1
ATOM 1577 C C . HIS B 1 67 ? 12.836 5.27 -15.625 1 91.62 67 HIS B C 1
ATOM 1579 O O . HIS B 1 67 ? 12.289 5.875 -16.547 1 91.62 67 HIS B O 1
ATOM 1585 N N . GLU B 1 68 ? 13.055 3.99 -15.656 1 91.5 68 GLU B N 1
ATOM 1586 C CA . GLU B 1 68 ? 12.836 3.225 -16.875 1 91.5 68 GLU B CA 1
ATOM 1587 C C . GLU B 1 68 ? 11.352 3.16 -17.234 1 91.5 68 GLU B C 1
ATOM 1589 O O . GLU B 1 68 ? 10.992 3.004 -18.406 1 91.5 68 GLU B O 1
ATOM 1594 N N . SER B 1 69 ? 10.5 3.367 -16.234 1 91.44 69 SER B N 1
ATOM 1595 C CA . SER B 1 69 ? 9.062 3.277 -16.484 1 91.44 69 SER B CA 1
ATOM 1596 C C . SER B 1 69 ? 8.453 4.656 -16.688 1 91.44 69 SER B C 1
ATOM 1598 O O . SER B 1 69 ? 7.227 4.797 -16.75 1 91.44 69 SER B O 1
ATOM 1600 N N . GLY B 1 70 ? 9.266 5.672 -16.75 1 93.88 70 GLY B N 1
ATOM 1601 C CA . GLY B 1 70 ? 8.789 7.02 -17 1 93.88 70 GLY B CA 1
ATOM 1602 C C . GLY B 1 70 ? 8.438 7.777 -15.734 1 93.88 70 GLY B C 1
ATOM 1603 O O . GLY B 1 70 ? 8.633 7.27 -14.625 1 93.88 70 GLY B O 1
ATOM 1604 N N . PRO B 1 71 ? 7.949 9.008 -15.961 1 95.62 71 PRO B N 1
ATOM 1605 C CA . PRO B 1 71 ? 7.602 9.836 -14.805 1 95.62 71 PRO B CA 1
ATOM 1606 C C . PRO B 1 71 ? 6.406 9.289 -14.031 1 95.62 71 PRO B C 1
ATOM 1608 O O . PRO B 1 71 ? 5.523 8.656 -14.609 1 95.62 71 PRO B O 1
ATOM 1611 N N . VAL B 1 72 ? 6.41 9.531 -12.797 1 97.12 72 VAL B N 1
ATOM 1612 C CA . VAL B 1 72 ? 5.363 9.047 -11.906 1 97.12 72 VAL B CA 1
ATOM 1613 C C . VAL B 1 72 ? 4.285 10.109 -11.742 1 97.12 72 VAL B C 1
ATOM 1615 O O . VAL B 1 72 ? 4.586 11.266 -11.422 1 97.12 72 VAL B O 1
ATOM 1618 N N . SER B 1 73 ? 3.104 9.711 -11.969 1 93.06 73 SER B N 1
ATOM 1619 C CA . SER B 1 73 ? 1.89 10.453 -11.648 1 93.06 73 SER B CA 1
ATOM 1620 C C . SER B 1 73 ? 0.805 9.531 -11.102 1 93.06 73 SER B C 1
ATOM 1622 O O . SER B 1 73 ? 0.303 8.664 -11.82 1 93.06 73 SER B O 1
ATOM 1624 N N . VAL B 1 74 ? 0.428 9.711 -9.93 1 97.25 74 VAL B N 1
ATOM 1625 C CA . VAL B 1 74 ? -0.541 8.82 -9.297 1 97.25 74 VAL B CA 1
ATOM 1626 C C . VAL B 1 74 ? -1.958 9.258 -9.664 1 97.25 74 VAL B C 1
ATOM 1628 O O . VAL B 1 74 ? -2.35 10.398 -9.414 1 97.25 74 VAL B O 1
ATOM 1631 N N . PRO B 1 75 ? -2.734 8.375 -10.227 1 95.75 75 PRO B N 1
ATOM 1632 C CA . PRO B 1 75 ? -4.133 8.734 -10.477 1 95.75 75 PRO B CA 1
ATOM 1633 C C . PRO B 1 75 ? -4.879 9.117 -9.203 1 95.75 75 PRO B C 1
ATOM 1635 O O . PRO B 1 75 ? -4.582 8.586 -8.133 1 95.75 75 PRO B O 1
ATOM 1638 N N . PRO B 1 76 ? -5.801 10 -9.336 1 92.88 76 PRO B N 1
ATOM 1639 C CA . PRO B 1 76 ? -6.559 10.414 -8.156 1 92.88 76 PRO B CA 1
ATOM 1640 C C . PRO B 1 76 ? -7.254 9.25 -7.457 1 92.88 76 PRO B C 1
ATOM 1642 O O . PRO B 1 76 ? -7.82 8.375 -8.125 1 92.88 76 PRO B O 1
ATOM 1645 N N . ASP B 1 77 ? -7.137 9.18 -6.203 1 94.69 77 ASP B N 1
ATOM 1646 C CA . ASP B 1 77 ? -7.855 8.258 -5.324 1 94.69 77 ASP B CA 1
ATOM 1647 C C . ASP B 1 77 ? -7.426 6.812 -5.574 1 94.69 77 ASP B C 1
ATOM 1649 O O . ASP B 1 77 ? -8.148 5.875 -5.23 1 94.69 77 ASP B O 1
ATOM 1653 N N . LEU B 1 78 ? -6.379 6.648 -6.223 1 97.69 78 LEU B N 1
ATOM 1654 C CA . LEU B 1 78 ? -5.992 5.301 -6.625 1 97.69 78 LEU B CA 1
ATOM 1655 C C . LEU B 1 78 ? -5.594 4.469 -5.41 1 97.69 78 LEU B C 1
ATOM 1657 O O . LEU B 1 78 ? -6.074 3.344 -5.238 1 97.69 78 LEU B O 1
ATOM 1661 N N . VAL B 1 79 ? -4.691 5.016 -4.562 1 98.62 79 VAL B N 1
ATOM 1662 C CA . VAL B 1 79 ? -4.188 4.32 -3.381 1 98.62 79 VAL B CA 1
ATOM 1663 C C . VAL B 1 79 ? -4.023 5.312 -2.23 1 98.62 79 VAL B C 1
ATOM 1665 O O . VAL B 1 79 ? -3.871 6.516 -2.455 1 98.62 79 VAL B O 1
ATOM 1668 N N . HIS B 1 80 ? -4.082 4.801 -1.052 1 98.69 80 HIS B N 1
ATOM 1669 C CA . HIS B 1 80 ? -3.604 5.574 0.09 1 98.69 80 HIS B CA 1
ATOM 1670 C C . HIS B 1 80 ? -3.076 4.66 1.19 1 98.69 80 HIS B C 1
ATOM 1672 O O . HIS B 1 80 ? -3.371 3.461 1.205 1 98.69 80 HIS B O 1
ATOM 1678 N N . LEU B 1 81 ? -2.211 5.184 2.031 1 98.69 81 LEU B N 1
ATOM 1679 C CA . LEU B 1 81 ? -1.799 4.605 3.307 1 98.69 81 LEU B CA 1
ATOM 1680 C C . LEU B 1 81 ? -2.51 5.285 4.469 1 98.69 81 LEU B C 1
ATOM 1682 O O . LEU B 1 81 ? -2.51 6.516 4.566 1 98.69 81 LEU B O 1
ATOM 1686 N N . ALA B 1 82 ? -3.09 4.516 5.297 1 98.12 82 ALA B N 1
ATOM 1687 C CA . ALA B 1 82 ? -3.797 5.059 6.453 1 98.12 82 ALA B CA 1
ATOM 1688 C C . ALA B 1 82 ? -3.008 4.824 7.738 1 98.12 82 ALA B C 1
ATOM 1690 O O . ALA B 1 82 ? -2.703 3.682 8.086 1 98.12 82 ALA B O 1
ATOM 1691 N N . PHE B 1 83 ? -2.766 5.883 8.43 1 98.19 83 PHE B N 1
ATOM 1692 C CA . PHE B 1 83 ? -1.983 5.812 9.656 1 98.19 83 PHE B CA 1
ATOM 1693 C C . PHE B 1 83 ? -2.822 6.238 10.859 1 98.19 83 PHE B C 1
ATOM 1695 O O . PHE B 1 83 ? -3.648 7.148 10.758 1 98.19 83 PHE B O 1
ATOM 1702 N N . GLU B 1 84 ? -2.5 5.605 11.922 1 97.06 84 GLU B N 1
ATOM 1703 C CA . GLU B 1 84 ? -3.057 6.059 13.195 1 97.06 84 GLU B CA 1
ATOM 1704 C C . GLU B 1 84 ? -2.227 7.195 13.789 1 97.06 84 GLU B C 1
ATOM 1706 O O . GLU B 1 84 ? -0.996 7.156 13.742 1 97.06 84 GLU B O 1
ATOM 1711 N N . ILE B 1 85 ? -2.869 8.18 14.266 1 96.62 85 ILE B N 1
ATOM 1712 C CA . ILE B 1 85 ? -2.244 9.25 15.031 1 96.62 85 ILE B CA 1
ATOM 1713 C C . ILE B 1 85 ? -2.979 9.43 16.359 1 96.62 85 ILE B C 1
ATOM 1715 O O . ILE B 1 85 ? -4.145 9.055 16.484 1 96.62 85 ILE B O 1
ATOM 1719 N N . PRO B 1 86 ? -2.324 9.977 17.359 1 94.81 86 PRO B N 1
ATOM 1720 C CA . PRO B 1 86 ? -2.932 10.047 18.688 1 94.81 86 PRO B CA 1
ATOM 1721 C C . PRO B 1 86 ? -4.035 11.102 18.781 1 94.81 86 PRO B C 1
ATOM 1723 O O . PRO B 1 86 ? -5.012 10.906 19.516 1 94.81 86 PRO B O 1
ATOM 1726 N N . ASP B 1 87 ? -3.881 12.25 18.094 1 95.38 87 ASP B N 1
ATOM 1727 C CA . ASP B 1 87 ? -4.773 13.391 18.266 1 95.38 87 ASP B CA 1
ATOM 1728 C C . ASP B 1 87 ? -4.867 14.195 16.969 1 95.38 87 ASP B C 1
ATOM 1730 O O . ASP B 1 87 ? -3.869 14.75 16.5 1 95.38 87 ASP B O 1
ATOM 1734 N N . MET B 1 88 ? -6.105 14.305 16.469 1 97.19 88 MET B N 1
ATOM 1735 C CA . MET B 1 88 ? -6.297 14.961 15.18 1 97.19 88 MET B CA 1
ATOM 1736 C C . MET B 1 88 ? -6.008 16.453 15.281 1 97.19 88 MET B C 1
ATOM 1738 O O . MET B 1 88 ? -5.367 17.031 14.398 1 97.19 88 MET B O 1
ATOM 1742 N N . ASN B 1 89 ? -6.441 17.109 16.328 1 96.31 89 ASN B N 1
ATOM 1743 C CA . ASN B 1 89 ? -6.219 18.547 16.484 1 96.31 89 ASN B CA 1
ATOM 1744 C C . ASN B 1 89 ? -4.73 18.875 16.531 1 96.31 89 ASN B C 1
ATOM 1746 O O . ASN B 1 89 ? -4.289 19.828 15.867 1 96.31 89 ASN B O 1
ATOM 1750 N N . GLU B 1 90 ? -4.039 18.109 17.25 1 96.06 90 GLU B N 1
ATOM 1751 C CA . GLU B 1 90 ? -2.594 18.312 17.312 1 96.06 90 GLU B CA 1
ATOM 1752 C C . GLU B 1 90 ? -1.959 18.109 15.938 1 96.06 90 GLU B C 1
ATOM 1754 O O . GLU B 1 90 ? -1.062 18.844 15.539 1 96.06 90 GLU B O 1
ATOM 1759 N N . ALA B 1 91 ? -2.396 17.078 15.273 1 97.12 91 ALA B N 1
ATOM 1760 C CA . ALA B 1 91 ? -1.863 16.781 13.945 1 97.12 91 ALA B CA 1
ATOM 1761 C C . ALA B 1 91 ? -2.115 17.938 12.984 1 97.12 91 ALA B C 1
ATOM 1763 O O . ALA B 1 91 ? -1.225 18.328 12.227 1 97.12 91 ALA B O 1
ATOM 1764 N N . LEU B 1 92 ? -3.301 18.469 13.016 1 97.25 92 LEU B N 1
ATOM 1765 C CA . LEU B 1 92 ? -3.662 19.578 12.125 1 97.25 92 LEU B CA 1
ATOM 1766 C C . LEU B 1 92 ? -2.791 20.797 12.398 1 97.25 92 LEU B C 1
ATOM 1768 O O . LEU B 1 92 ? -2.355 21.469 11.461 1 97.25 92 LEU B O 1
ATOM 1772 N N . GLU B 1 93 ? -2.559 21.078 13.625 1 96.69 93 GLU B N 1
ATOM 1773 C CA . GLU B 1 93 ? -1.683 22.188 13.992 1 96.69 93 GLU B CA 1
ATOM 1774 C C . GLU B 1 93 ? -0.267 21.969 13.461 1 96.69 93 GLU B C 1
ATOM 1776 O O . GLU B 1 93 ? 0.347 22.891 12.922 1 96.69 93 GLU B O 1
ATOM 1781 N N . ARG B 1 94 ? 0.165 20.781 13.656 1 97 94 ARG B N 1
ATOM 1782 C CA . ARG B 1 94 ? 1.514 20.453 13.203 1 97 94 ARG B CA 1
ATOM 1783 C C . ARG B 1 94 ? 1.62 20.547 11.688 1 97 94 ARG B C 1
ATOM 1785 O O . ARG B 1 94 ? 2.607 21.062 11.164 1 97 94 ARG B O 1
ATOM 1792 N N . LEU B 1 95 ? 0.65 20.016 10.977 1 98.06 95 LEU B N 1
ATOM 1793 C CA . LEU B 1 95 ? 0.632 20.094 9.523 1 98.06 95 LEU B CA 1
ATOM 1794 C C . LEU B 1 95 ? 0.675 21.547 9.055 1 98.06 95 LEU B C 1
ATOM 1796 O O . LEU B 1 95 ? 1.374 21.859 8.094 1 98.06 95 LEU B O 1
ATOM 1800 N N . THR B 1 96 ? -0.055 22.391 9.711 1 97.31 96 THR B N 1
ATOM 1801 C CA . THR B 1 96 ? -0.052 23.812 9.383 1 97.31 96 THR B CA 1
ATOM 1802 C C . THR B 1 96 ? 1.349 24.406 9.539 1 97.31 96 THR B C 1
ATOM 1804 O O . THR B 1 96 ? 1.826 25.125 8.656 1 97.31 96 THR B O 1
ATOM 1807 N N . ARG B 1 97 ? 2.004 24.094 10.594 1 96.56 97 ARG B N 1
ATOM 1808 C CA . ARG B 1 97 ? 3.346 24.609 10.859 1 96.56 97 ARG B CA 1
ATOM 1809 C C . ARG B 1 97 ? 4.344 24.094 9.828 1 96.56 97 ARG B C 1
ATOM 1811 O O . ARG B 1 97 ? 5.301 24.781 9.484 1 96.56 97 ARG B O 1
ATOM 1818 N N . LEU B 1 98 ? 4.109 22.891 9.383 1 96.81 98 LEU B N 1
ATOM 1819 C CA . LEU B 1 98 ? 4.992 22.25 8.414 1 96.81 98 LEU B CA 1
ATOM 1820 C C . LEU B 1 98 ? 4.684 22.719 7 1 96.81 98 LEU B C 1
ATOM 1822 O O . LEU B 1 98 ? 5.41 22.391 6.059 1 96.81 98 LEU B O 1
ATOM 1826 N N . GLY B 1 99 ? 3.58 23.391 6.863 1 96.75 99 GLY B N 1
ATOM 1827 C CA . GLY B 1 99 ? 3.17 23.859 5.547 1 96.75 99 GLY B CA 1
ATOM 1828 C C . GLY B 1 99 ? 2.582 22.75 4.68 1 96.75 99 GLY B C 1
ATOM 1829 O O . GLY B 1 99 ? 2.688 22.812 3.451 1 96.75 99 GLY B O 1
ATOM 1830 N N . VAL B 1 100 ? 2.051 21.703 5.215 1 98.06 100 VAL B N 1
ATOM 1831 C CA . VAL B 1 100 ? 1.422 20.609 4.492 1 98.06 100 VAL B CA 1
ATOM 1832 C C . VAL B 1 100 ? -0.095 20.781 4.5 1 98.06 100 VAL B C 1
ATOM 1834 O O . VAL B 1 100 ? -0.732 20.688 5.551 1 98.06 100 VAL B O 1
ATOM 1837 N N . PRO B 1 101 ? -0.655 21.047 3.385 1 98.19 101 PRO B N 1
ATOM 1838 C CA . PRO B 1 101 ? -2.102 21.266 3.357 1 98.19 101 PRO B CA 1
ATOM 1839 C C . PRO B 1 101 ? -2.9 19.984 3.566 1 98.19 101 PRO B C 1
ATOM 1841 O O . PRO B 1 101 ? -2.5 18.922 3.086 1 98.19 101 PRO B O 1
ATOM 1844 N N . VAL B 1 102 ? -4 20.094 4.305 1 98.62 102 VAL B N 1
ATOM 1845 C CA . VAL B 1 102 ? -5.016 19.047 4.363 1 98.62 102 VAL B CA 1
ATOM 1846 C C . VAL B 1 102 ? -5.859 19.078 3.09 1 98.62 102 VAL B C 1
ATOM 1848 O O . VAL B 1 102 ? -6.387 20.125 2.707 1 98.62 102 VAL B O 1
ATOM 1851 N N . THR B 1 103 ? -5.98 17.938 2.498 1 98.12 103 THR B N 1
ATOM 1852 C CA . THR B 1 103 ? -6.656 17.922 1.204 1 98.12 103 THR B CA 1
ATOM 1853 C C . THR B 1 103 ? -8.117 17.516 1.366 1 98.12 103 THR B C 1
ATOM 1855 O O . THR B 1 103 ? -8.93 17.734 0.466 1 98.12 103 THR B O 1
ATOM 1858 N N . ASP B 1 104 ? -8.469 16.891 2.471 1 96.44 104 ASP B N 1
ATOM 1859 C CA . ASP B 1 104 ? -9.836 16.5 2.783 1 96.44 104 ASP B CA 1
ATOM 1860 C C . ASP B 1 104 ? -10.016 16.281 4.285 1 96.44 104 ASP B C 1
ATOM 1862 O O . ASP B 1 104 ? -9.141 15.727 4.949 1 96.44 104 ASP B O 1
ATOM 1866 N N . GLY B 1 105 ? -11.219 16.672 4.793 1 95.94 105 GLY B N 1
ATOM 1867 C CA . GLY B 1 105 ? -11.508 16.531 6.211 1 95.94 105 GLY B CA 1
ATOM 1868 C C . GLY B 1 105 ? -11.07 17.734 7.027 1 95.94 105 GLY B C 1
ATOM 1869 O O . GLY B 1 105 ? -10.812 18.797 6.477 1 95.94 105 GLY B O 1
ATOM 1870 N N . PRO B 1 106 ? -10.984 17.609 8.344 1 96.56 106 PRO B N 1
ATOM 1871 C CA . PRO B 1 106 ? -11.336 16.438 9.148 1 96.56 106 PRO B CA 1
ATOM 1872 C C . PRO B 1 106 ? -12.828 16.109 9.102 1 96.56 106 PRO B C 1
ATOM 1874 O O . PRO B 1 106 ? -13.656 17.016 9.016 1 96.56 106 PRO B O 1
ATOM 1877 N N . THR B 1 107 ? -13.039 14.82 9.078 1 94.62 107 THR B N 1
ATOM 1878 C CA . THR B 1 107 ? -14.391 14.289 9.125 1 94.62 107 THR B CA 1
ATOM 1879 C C . THR B 1 107 ? -14.555 13.328 10.305 1 94.62 107 THR B C 1
ATOM 1881 O O . THR B 1 107 ? -13.711 12.461 10.523 1 94.62 107 THR B O 1
ATOM 1884 N N . GLU B 1 108 ? -15.586 13.492 11.047 1 91.62 108 GLU B N 1
ATOM 1885 C CA . GLU B 1 108 ? -15.852 12.633 12.195 1 91.62 108 GLU B CA 1
ATOM 1886 C C . GLU B 1 108 ? -16.781 11.484 11.812 1 91.62 108 GLU B C 1
ATOM 1888 O O . GLU B 1 108 ? -17.766 11.688 11.086 1 91.62 108 GLU B O 1
ATOM 1893 N N . THR B 1 109 ? -16.422 10.312 12.172 1 82.56 109 THR B N 1
ATOM 1894 C CA . THR B 1 109 ? -17.281 9.125 12.078 1 82.56 109 THR B CA 1
ATOM 1895 C C . THR B 1 109 ? -17.469 8.492 13.453 1 82.56 109 THR B C 1
ATOM 1897 O O . THR B 1 109 ? -17.016 9.023 14.461 1 82.56 109 THR B O 1
ATOM 1900 N N . SER B 1 110 ? -18.234 7.34 13.5 1 79.25 110 SER B N 1
ATOM 1901 C CA . SER B 1 110 ? -18.578 6.684 14.758 1 79.25 110 SER B CA 1
ATOM 1902 C C . SER B 1 110 ? -17.312 6.297 15.539 1 79.25 110 SER B C 1
ATOM 1904 O O . SER B 1 110 ? -16.859 5.156 15.445 1 79.25 110 SER B O 1
ATOM 1906 N N . GLY B 1 111 ? -16.688 7.324 16.25 1 87.31 111 GLY B N 1
ATOM 1907 C CA . GLY B 1 111 ? -15.641 7.062 17.234 1 87.31 111 GLY B CA 1
ATOM 1908 C C . GLY B 1 111 ? -14.258 7.461 16.75 1 87.31 111 GLY B C 1
ATOM 1909 O O . GLY B 1 111 ? -13.273 7.289 17.484 1 87.31 111 GLY B O 1
ATOM 1910 N N . SER B 1 112 ? -14.203 7.875 15.531 1 95.19 112 SER B N 1
ATOM 1911 C CA . SER B 1 112 ? -12.898 8.297 15.023 1 95.19 112 SER B CA 1
ATOM 1912 C C . SER B 1 112 ? -13.016 9.586 14.219 1 95.19 112 SER B C 1
ATOM 1914 O O . SER B 1 112 ? -14.117 10.008 13.859 1 95.19 112 SER B O 1
ATOM 1916 N N . VAL B 1 113 ? -11.961 10.258 14.008 1 96.56 113 VAL B N 1
ATOM 1917 C CA . VAL B 1 113 ? -11.812 11.414 13.133 1 96.56 113 VAL B CA 1
ATOM 1918 C C . VAL B 1 113 ? -10.727 11.148 12.094 1 96.56 113 VAL B C 1
ATOM 1920 O O . VAL B 1 113 ? -9.664 10.609 12.422 1 96.56 113 VAL B O 1
ATOM 1923 N N . PHE B 1 114 ? -11.008 11.477 10.805 1 96.69 114 PHE B N 1
ATOM 1924 C CA . PHE B 1 114 ? -9.977 11.234 9.805 1 96.69 114 PHE B CA 1
ATOM 1925 C C . PHE B 1 114 ? -9.766 12.469 8.938 1 96.69 114 PHE B C 1
ATOM 1927 O O . PHE B 1 114 ? -10.664 13.305 8.812 1 96.69 114 PHE B O 1
ATOM 1934 N N . ALA B 1 115 ? -8.633 12.625 8.359 1 98.06 115 ALA B N 1
ATOM 1935 C CA . ALA B 1 115 ? -8.227 13.648 7.402 1 98.06 115 ALA B CA 1
ATOM 1936 C C . ALA B 1 115 ? -7.234 13.094 6.387 1 98.06 115 ALA B C 1
ATOM 1938 O O . ALA B 1 115 ? -6.633 12.039 6.613 1 98.06 115 ALA B O 1
ATOM 1939 N N . PHE B 1 116 ? -7.145 13.797 5.297 1 98.56 116 PHE B N 1
ATOM 1940 C CA . PHE B 1 116 ? -6.25 13.344 4.246 1 98.56 116 PHE B CA 1
ATOM 1941 C C . PHE B 1 116 ? -5.223 14.414 3.902 1 98.56 116 PHE B C 1
ATOM 1943 O O . PHE B 1 116 ? -5.531 15.609 3.934 1 98.56 116 PHE B O 1
ATOM 1950 N N . ILE B 1 117 ? -4.051 14.016 3.584 1 98.62 117 ILE B N 1
ATOM 1951 C CA . ILE B 1 117 ? -2.996 14.836 3 1 98.62 117 ILE B CA 1
ATOM 1952 C C . ILE B 1 117 ? -2.367 14.109 1.816 1 98.62 117 ILE B C 1
ATOM 1954 O O . ILE B 1 117 ? -2.666 12.938 1.572 1 98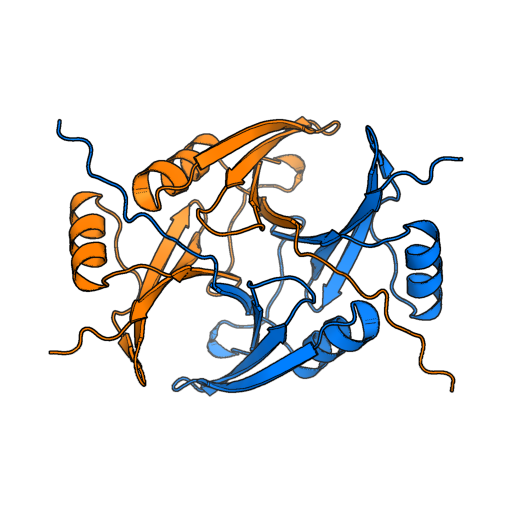.62 117 ILE B O 1
ATOM 1958 N N . ASP B 1 118 ? -1.492 14.789 1.095 1 98.06 118 ASP B N 1
ATOM 1959 C CA . ASP B 1 118 ? -0.807 14.18 -0.038 1 98.06 118 ASP B CA 1
ATOM 1960 C C . ASP B 1 118 ? 0.695 14.078 0.218 1 98.06 118 ASP B C 1
ATOM 1962 O O . ASP B 1 118 ? 1.33 15.055 0.613 1 98.06 118 ASP B O 1
ATOM 1966 N N . ALA B 1 119 ? 1.2 12.93 -0.002 1 98.19 119 ALA B N 1
ATOM 1967 C CA . ALA B 1 119 ? 2.643 12.75 -0.164 1 98.19 119 ALA B CA 1
ATOM 1968 C C . ALA B 1 119 ? 3.082 13.117 -1.58 1 98.19 119 ALA B C 1
ATOM 1970 O O . ALA B 1 119 ? 2.246 13.398 -2.441 1 98.19 119 ALA B O 1
ATOM 1971 N N . PRO B 1 120 ? 4.398 13.195 -1.834 1 97.75 120 PRO B N 1
ATOM 1972 C CA . PRO B 1 120 ? 4.879 13.516 -3.18 1 97.75 120 PRO B CA 1
ATOM 1973 C C . PRO B 1 120 ? 4.273 12.617 -4.254 1 97.75 120 PRO B C 1
ATOM 1975 O O . PRO B 1 120 ? 4.016 11.438 -3.998 1 97.75 120 PRO B O 1
ATOM 1978 N N . GLU B 1 121 ? 4.023 13.109 -5.504 1 97.31 121 GLU B N 1
ATOM 1979 C CA . GLU B 1 121 ? 3.48 12.477 -6.703 1 97.31 121 GLU B CA 1
ATOM 1980 C C . GLU B 1 121 ? 1.974 12.273 -6.586 1 97.31 121 GLU B C 1
ATOM 1982 O O . GLU B 1 121 ? 1.336 11.773 -7.516 1 97.31 121 GLU B O 1
ATOM 1987 N N . GLY B 1 122 ? 1.413 12.562 -5.426 1 96.94 122 GLY B N 1
ATOM 1988 C CA . GLY B 1 122 ? -0.029 12.445 -5.285 1 96.94 122 GLY B CA 1
ATOM 1989 C C . GLY B 1 122 ? -0.45 11.211 -4.512 1 96.94 122 GLY B C 1
ATOM 1990 O O . GLY B 1 122 ? -1.632 10.859 -4.492 1 96.94 122 GLY B O 1
ATOM 1991 N N . TYR B 1 123 ? 0.497 10.523 -3.904 1 98.56 123 TYR B N 1
ATOM 1992 C CA . TYR B 1 123 ? 0.124 9.438 -3.004 1 98.56 123 TYR B CA 1
ATOM 1993 C C . TYR B 1 123 ? -0.647 9.961 -1.801 1 98.56 123 TYR B C 1
ATOM 1995 O O . TYR B 1 123 ? -0.12 10.758 -1.018 1 98.56 123 TYR B O 1
ATOM 2003 N N . GLU B 1 124 ? -1.799 9.445 -1.658 1 98.38 124 GLU B N 1
ATOM 2004 C CA . GLU B 1 124 ? -2.645 9.945 -0.58 1 98.38 124 GLU B CA 1
ATOM 2005 C C . GLU B 1 124 ? -2.297 9.281 0.749 1 98.38 124 GLU B C 1
ATOM 2007 O O . GLU B 1 124 ? -1.961 8.094 0.786 1 98.38 124 GLU B O 1
ATOM 2012 N N . ILE B 1 125 ? -2.396 10.062 1.785 1 98.75 125 ILE B N 1
ATOM 2013 C CA . ILE B 1 125 ? -2.244 9.602 3.16 1 98.75 125 ILE B CA 1
ATOM 2014 C C . ILE B 1 125 ? -3.518 9.891 3.947 1 98.75 125 ILE B C 1
ATOM 2016 O O . ILE B 1 125 ? -4.035 11.016 3.906 1 98.75 125 ILE B O 1
ATOM 2020 N N . GLU B 1 126 ? -3.961 8.922 4.59 1 98.62 126 GLU B N 1
ATOM 2021 C CA . GLU B 1 126 ? -5.07 9.094 5.527 1 98.62 126 GLU B CA 1
ATOM 2022 C C . GLU B 1 126 ? -4.578 9.07 6.969 1 98.62 126 GLU B C 1
ATOM 2024 O O . GLU B 1 126 ? -3.811 8.195 7.359 1 98.62 126 GLU B O 1
ATOM 2029 N N . LEU B 1 127 ? -4.969 10.07 7.703 1 98.44 127 LEU B N 1
ATOM 2030 C CA . LEU B 1 127 ? -4.703 10.164 9.133 1 98.44 127 LEU B CA 1
ATOM 2031 C C . LEU B 1 127 ? -5.965 9.875 9.938 1 98.44 127 LEU B C 1
ATOM 2033 O O . LEU B 1 127 ? -7.016 10.477 9.688 1 98.44 127 LEU B O 1
ATOM 2037 N N . ILE B 1 128 ? -5.848 8.945 10.883 1 97.44 128 ILE B N 1
ATOM 2038 C CA . ILE B 1 128 ? -7.012 8.547 11.672 1 97.44 128 ILE B CA 1
ATOM 2039 C C . ILE B 1 128 ? -6.691 8.664 13.164 1 97.44 128 ILE B C 1
ATOM 2041 O O . ILE B 1 128 ? -5.672 8.148 13.625 1 97.44 128 ILE B O 1
ATOM 2045 N N . ALA B 1 129 ? -7.504 9.312 13.922 1 97.25 129 ALA B N 1
ATOM 2046 C CA . ALA B 1 129 ? -7.379 9.477 15.367 1 97.25 129 ALA B CA 1
ATOM 2047 C C . ALA B 1 129 ? -8.68 9.109 16.078 1 97.25 129 ALA B C 1
ATOM 2049 O O . ALA B 1 129 ? -9.766 9.211 15.484 1 97.25 129 ALA B O 1
ATOM 2050 N N . PRO B 1 130 ? -8.555 8.594 17.328 1 94.81 130 PRO B N 1
ATOM 2051 C CA . PRO B 1 130 ? -9.789 8.453 18.094 1 94.81 130 PRO B CA 1
ATOM 2052 C C . PRO B 1 130 ? -10.5 9.781 18.328 1 94.81 130 PRO B C 1
ATOM 2054 O O . PRO B 1 130 ? -9.852 10.828 18.375 1 94.81 130 PRO B O 1
ATOM 2057 N N . LYS B 1 131 ? -11.805 9.688 18.359 1 89.44 131 LYS B N 1
ATOM 2058 C CA . LYS B 1 131 ? -12.562 10.883 18.703 1 89.44 131 LYS B CA 1
ATOM 2059 C C . LYS B 1 131 ? -12.219 11.367 20.109 1 89.44 131 LYS B C 1
ATOM 2061 O O . LYS B 1 131 ? -12.133 10.57 21.047 1 89.44 131 LYS B O 1
ATOM 2066 N N . SER B 1 132 ? -11.664 12.664 20.125 1 73.94 132 SER B N 1
ATOM 2067 C CA . SER B 1 132 ? -11.375 13.234 21.438 1 73.94 132 SER B CA 1
ATOM 2068 C C . SER B 1 132 ? -12.625 13.297 22.312 1 73.94 132 SER B C 1
ATOM 2070 O O . SER B 1 132 ? -13.734 13.477 21.797 1 73.94 132 SER B O 1
ATOM 2072 N N . ARG B 1 133 ? -12.648 12.461 23.344 1 60.12 133 ARG B N 1
ATOM 2073 C CA . ARG B 1 133 ? -13.758 12.555 24.297 1 60.12 133 ARG B CA 1
ATOM 2074 C C . ARG B 1 133 ? -13.867 13.961 24.875 1 60.12 133 ARG B C 1
ATOM 2076 O O . ARG B 1 133 ? -12.867 14.531 25.312 1 60.12 133 ARG B O 1
ATOM 2083 N N . GLY B 1 134 ? -14.555 14.906 24.219 1 45.72 134 GLY B N 1
ATOM 2084 C CA . GLY B 1 134 ? -14.891 15.969 25.141 1 45.72 134 GLY B CA 1
ATOM 2085 C C . GLY B 1 134 ? -15.219 15.453 26.531 1 45.72 134 GLY B C 1
ATOM 2086 O O . GLY B 1 134 ? -15.523 14.273 26.719 1 45.72 134 GLY B O 1
#

Organism: NCBI:txid412449